Protein AF-Q8ELK5-F1 (afdb_monomer)

InterPro domains:
  IPR025870 Glyoxalase-like domain [PF13468] (5-195)
  IPR029068 Glyoxalase/Bleomycin resistance protein/Dihydroxybiphenyl dioxygenase [G3DSA:3.10.180.10] (3-160)
  IPR029068 Glyoxalase/Bleomycin resistance protein/Dihydroxybiphenyl dioxygenase [SSF54593] (5-200)

Solvent-accessible surface area (backbone atoms only — not comparable to full-atom values): 13557 Å² total; per-residue (Å²): 127,72,58,28,34,31,33,42,38,31,36,30,90,47,26,66,59,51,37,54,53,26,52,78,65,25,37,50,51,36,83,57,55,71,42,82,79,43,15,30,34,34,17,36,30,40,47,71,85,16,31,40,37,28,34,21,74,83,30,68,70,38,25,60,59,47,31,70,42,69,68,29,68,51,36,50,60,64,69,53,82,54,50,17,37,56,48,42,36,31,30,39,95,51,52,66,62,49,43,55,51,43,42,74,73,68,36,50,69,41,59,64,40,85,47,70,50,72,46,97,87,68,51,73,50,48,35,31,40,33,22,44,45,57,91,93,64,73,48,74,66,57,34,36,36,28,63,76,58,55,71,72,58,49,48,55,52,32,41,75,71,57,50,36,58,82,30,78,71,44,81,59,39,53,50,30,38,34,25,26,35,92,52,14,68,62,49,30,53,52,50,20,65,77,55,68,38,52,74,48,80,67,47,79,39,81,85,37,26,20,36,33,22,31,27,57,32,58,59,27,23,43,28,23,29,17,52,74,47,95,30,59,37,34,56,46,31,75,75,72,41,50,30,40,39,32,43,32,26,42,39,95,55,79,48,73,42,81,56,63,70,18,37,45,34,30,66

pLDDT: mean 95.8, std 4.17, range [60.81, 98.81]

Organism: Oceanobacillus iheyensis (strain DSM 14371 / CIP 107618 / JCM 11309 / KCTC 3954 / HTE831) (NCBI:txid221109)

Radius of gyration: 17.5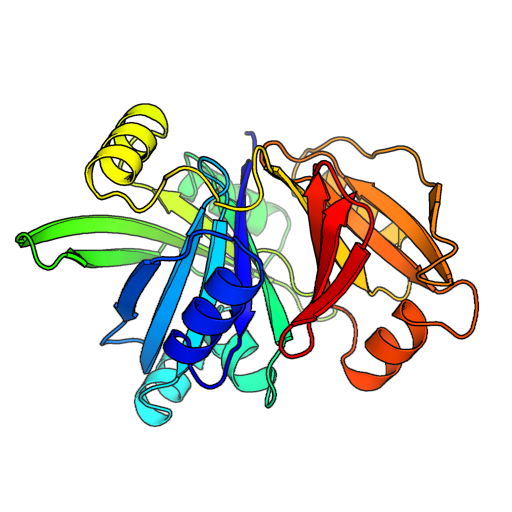4 Å; Cα contacts (8 Å, |Δi|>4): 629; chains: 1; bounding box: 42×45×43 Å

Structure (mmCIF, N/CA/C/O backbone):
data_AF-Q8ELK5-F1
#
_entry.id   AF-Q8ELK5-F1
#
loop_
_atom_site.group_PDB
_atom_site.id
_atom_site.type_symbol
_atom_site.label_atom_id
_atom_site.label_alt_id
_atom_site.label_comp_id
_atom_site.label_asym_id
_atom_site.label_entity_id
_atom_site.label_seq_id
_atom_site.pdbx_PDB_ins_code
_atom_site.Cartn_x
_atom_site.Cartn_y
_atom_site.Cartn_z
_atom_site.occupancy
_atom_site.B_iso_or_equiv
_atom_site.auth_seq_id
_atom_site.auth_comp_id
_atom_site.auth_asym_id
_atom_site.auth_atom_id
_atom_site.pdbx_PDB_model_num
ATOM 1 N N . MET A 1 1 ? -13.289 -10.835 -11.764 1.00 60.81 1 MET A N 1
ATOM 2 C CA . MET A 1 1 ? -12.773 -10.504 -10.419 1.00 60.81 1 MET A CA 1
ATOM 3 C C . MET A 1 1 ? -12.182 -9.116 -10.533 1.00 60.81 1 MET A C 1
ATOM 5 O O . MET A 1 1 ? -11.624 -8.830 -11.580 1.00 60.81 1 MET A O 1
ATOM 9 N N . SER A 1 2 ? -12.372 -8.233 -9.559 1.00 85.56 2 SER A N 1
ATOM 10 C CA . SER A 1 2 ? -11.792 -6.887 -9.626 1.00 85.56 2 SER A CA 1
ATOM 11 C C . SER A 1 2 ? -11.106 -6.582 -8.308 1.00 85.56 2 SER A C 1
ATOM 13 O O . SER A 1 2 ? -11.780 -6.458 -7.285 1.00 85.56 2 SER A O 1
ATOM 15 N N . PHE A 1 3 ? -9.783 -6.467 -8.341 1.00 96.50 3 PHE A N 1
ATOM 16 C CA . PHE A 1 3 ? -9.025 -5.960 -7.208 1.00 96.50 3 PHE A CA 1
ATOM 17 C C . PHE A 1 3 ? -9.245 -4.454 -7.072 1.00 96.50 3 PHE A C 1
ATOM 19 O O . PHE A 1 3 ? -9.258 -3.721 -8.063 1.00 96.50 3 PHE A O 1
ATOM 26 N N . LEU A 1 4 ? -9.405 -3.993 -5.837 1.00 97.75 4 LEU A N 1
ATOM 27 C CA . LEU A 1 4 ? -9.455 -2.573 -5.497 1.00 97.75 4 LEU A CA 1
ATOM 28 C C . LEU A 1 4 ? -8.260 -2.245 -4.610 1.00 97.75 4 LEU A C 1
ATOM 30 O O . LEU A 1 4 ? -7.829 -3.076 -3.813 1.00 97.75 4 LEU A O 1
ATOM 34 N N . PHE A 1 5 ? -7.729 -1.035 -4.706 1.00 98.62 5 PHE A N 1
ATOM 35 C CA . PHE A 1 5 ? -6.653 -0.612 -3.823 1.00 98.62 5 PHE A CA 1
ATOM 36 C C . PHE A 1 5 ? -7.188 -0.448 -2.395 1.00 98.62 5 PHE A C 1
ATOM 38 O O . PHE A 1 5 ? -8.153 0.290 -2.172 1.00 98.62 5 PHE A O 1
ATOM 45 N N . ASP A 1 6 ? -6.586 -1.141 -1.426 1.00 98.69 6 ASP A N 1
ATOM 46 C CA . ASP A 1 6 ? -6.991 -1.041 -0.022 1.00 98.69 6 ASP A CA 1
ATOM 47 C C . ASP A 1 6 ? -6.054 -0.124 0.753 1.00 98.69 6 ASP A C 1
ATOM 49 O O . ASP A 1 6 ? -6.512 0.891 1.273 1.00 98.69 6 ASP A O 1
ATOM 53 N N . HIS A 1 7 ? -4.752 -0.413 0.798 1.00 98.81 7 HIS A N 1
ATOM 54 C CA . HIS A 1 7 ? -3.841 0.479 1.507 1.00 98.81 7 HIS A CA 1
ATOM 55 C C . HIS A 1 7 ? -2.376 0.411 1.102 1.00 98.81 7 HIS A C 1
ATOM 57 O O . HIS A 1 7 ? -1.871 -0.573 0.560 1.00 98.81 7 HIS A O 1
ATOM 63 N N . PHE A 1 8 ? -1.694 1.506 1.423 1.00 98.75 8 PHE A N 1
ATOM 64 C CA . PHE A 1 8 ? -0.250 1.674 1.368 1.00 98.75 8 PHE A CA 1
ATOM 65 C C . PHE A 1 8 ? 0.353 1.405 2.748 1.00 98.75 8 PHE A C 1
ATOM 67 O O . PHE A 1 8 ? -0.078 2.017 3.726 1.00 98.75 8 PHE A O 1
ATOM 74 N N . VAL A 1 9 ? 1.348 0.519 2.833 1.00 98.69 9 VAL A N 1
ATOM 75 C CA . VAL A 1 9 ? 2.027 0.204 4.096 1.00 98.69 9 VAL A CA 1
ATOM 76 C C . VAL A 1 9 ? 3.301 1.029 4.214 1.00 98.69 9 VAL A C 1
ATOM 78 O O . VAL A 1 9 ? 4.266 0.828 3.468 1.00 98.69 9 VAL A O 1
ATOM 81 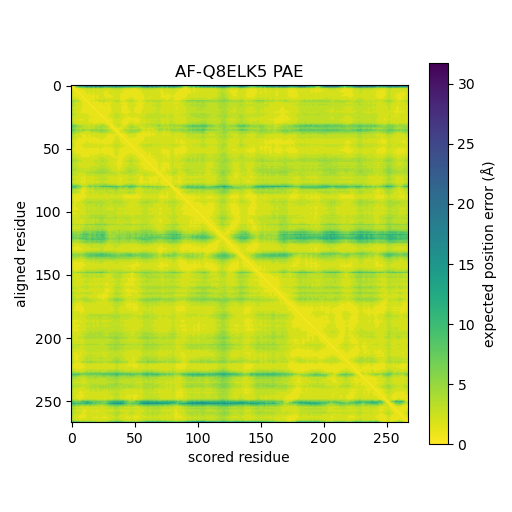N N . HIS A 1 10 ? 3.304 1.931 5.189 1.00 98.69 10 HIS A N 1
ATOM 82 C CA . HIS A 1 10 ? 4.405 2.824 5.506 1.00 98.69 10 HIS A CA 1
ATOM 83 C C . HIS A 1 10 ? 4.962 2.465 6.886 1.00 98.69 10 HIS A C 1
ATOM 85 O O . HIS A 1 10 ? 4.338 2.722 7.916 1.00 98.69 10 HIS A O 1
ATOM 91 N N . VAL A 1 11 ? 6.141 1.844 6.911 1.00 98.19 11 VAL A N 1
ATOM 92 C CA . VAL A 1 11 ? 6.836 1.529 8.160 1.00 98.19 11 VAL A CA 1
ATOM 93 C C . VAL A 1 11 ? 7.362 2.813 8.773 1.00 98.19 11 VAL A C 1
ATOM 95 O O . VAL A 1 11 ? 8.053 3.587 8.114 1.00 98.19 11 VAL A O 1
ATOM 98 N N . VAL A 1 12 ? 7.035 3.015 10.043 1.00 97.88 12 VAL A N 1
ATOM 99 C CA . VAL A 1 12 ? 7.508 4.137 10.844 1.00 97.88 12 VAL A CA 1
ATOM 100 C C . VAL A 1 12 ? 7.939 3.642 12.216 1.00 97.88 12 VAL A C 1
ATOM 102 O O . VAL A 1 12 ? 7.310 2.766 12.811 1.00 97.88 12 VAL A O 1
ATOM 105 N N . ASN A 1 13 ? 8.981 4.257 12.762 1.00 94.56 13 ASN A N 1
ATOM 106 C CA . ASN A 1 13 ? 9.443 3.978 14.118 1.00 94.56 13 ASN A CA 1
ATOM 107 C C . ASN A 1 13 ? 8.351 4.222 15.169 1.00 94.56 13 ASN A C 1
ATOM 109 O O . ASN A 1 13 ? 8.266 3.497 16.157 1.00 94.56 13 ASN A O 1
ATOM 113 N N . ASP A 1 14 ? 7.526 5.254 14.965 1.00 95.81 14 ASP A N 1
ATOM 114 C CA . ASP A 1 14 ? 6.448 5.616 15.880 1.00 95.81 14 ASP A CA 1
ATOM 115 C C . ASP A 1 14 ? 5.203 6.116 15.119 1.00 95.81 14 ASP A C 1
ATOM 117 O O . ASP A 1 14 ? 5.177 7.262 14.658 1.00 95.81 14 ASP A O 1
ATOM 121 N N . PRO A 1 15 ? 4.147 5.287 15.008 1.00 97.81 15 PRO A N 1
ATOM 122 C CA . PRO A 1 15 ? 2.859 5.680 14.448 1.00 97.81 15 PRO A CA 1
ATOM 123 C C . PRO A 1 15 ? 2.242 6.936 15.080 1.00 97.81 15 PRO A C 1
ATOM 125 O O . PRO A 1 15 ? 1.530 7.656 14.386 1.00 97.81 15 PRO A O 1
ATOM 128 N N . GLN A 1 16 ? 2.532 7.248 16.351 1.00 97.12 16 GLN A N 1
ATOM 129 C CA . GLN A 1 16 ? 2.042 8.480 16.975 1.00 97.12 16 GLN A CA 1
ATOM 130 C C . GLN A 1 16 ? 2.692 9.718 16.346 1.00 97.12 16 GLN A C 1
ATOM 132 O O . GLN A 1 16 ? 1.998 10.669 15.995 1.00 97.12 16 GLN A O 1
ATOM 137 N N . LYS A 1 17 ? 4.010 9.688 16.119 1.00 97.56 17 LYS A N 1
ATOM 138 C CA . LYS A 1 17 ? 4.717 10.774 15.420 1.00 97.56 17 LYS A CA 1
ATOM 139 C C . LYS A 1 17 ? 4.281 10.900 13.966 1.00 97.56 17 LYS A C 1
ATOM 141 O O . LYS A 1 17 ? 4.260 12.000 13.424 1.00 97.56 17 LYS A O 1
ATOM 146 N N . ALA A 1 18 ? 3.913 9.789 13.328 1.00 98.00 18 ALA A N 1
ATOM 147 C CA . ALA A 1 18 ? 3.331 9.839 11.994 1.00 98.00 18 ALA A CA 1
ATOM 148 C C . ALA A 1 18 ? 1.975 10.567 11.993 1.00 98.00 18 ALA A C 1
ATOM 150 O O . ALA A 1 18 ? 1.716 11.354 11.086 1.00 98.00 18 ALA A O 1
ATOM 151 N N . MET A 1 19 ? 1.137 10.382 13.020 1.00 98.31 19 MET A N 1
ATOM 152 C CA . MET A 1 19 ? -0.100 11.162 13.167 1.00 98.31 19 MET A CA 1
ATOM 153 C C . MET A 1 19 ? 0.178 12.654 13.371 1.00 98.31 19 MET A C 1
ATOM 155 O O . MET A 1 19 ? -0.441 13.468 12.695 1.00 98.31 19 MET A O 1
ATOM 159 N N . GLU A 1 20 ? 1.133 13.011 14.235 1.00 98.19 20 GLU A N 1
ATOM 160 C CA . GLU A 1 20 ? 1.556 14.408 14.440 1.00 98.19 20 GLU A CA 1
ATOM 161 C C . GLU A 1 20 ? 2.043 15.032 13.123 1.00 98.19 20 GLU A C 1
ATOM 163 O O . GLU A 1 20 ? 1.648 16.136 12.752 1.00 98.19 20 GLU A O 1
ATOM 168 N N . ARG A 1 21 ? 2.832 14.284 12.344 1.00 98.06 21 ARG A N 1
ATOM 169 C CA . ARG A 1 21 ? 3.283 14.729 11.025 1.00 98.06 21 ARG A CA 1
ATOM 170 C C . ARG A 1 21 ? 2.131 14.873 10.027 1.00 98.06 21 ARG A C 1
ATOM 172 O O . ARG A 1 21 ? 2.157 15.788 9.209 1.00 98.06 21 ARG A O 1
ATOM 179 N N . CYS A 1 22 ? 1.123 14.004 10.076 1.00 98.25 22 CYS A N 1
ATOM 180 C CA . CYS A 1 22 ? -0.087 14.169 9.270 1.00 98.25 22 CYS A CA 1
ATOM 181 C C . CYS A 1 22 ? -0.837 15.449 9.659 1.00 98.25 22 CYS A C 1
ATOM 183 O O . CYS A 1 22 ? -1.228 16.206 8.773 1.00 98.25 22 CYS A O 1
ATOM 185 N N . GLU A 1 23 ? -0.964 15.738 10.955 1.00 97.69 23 GLU A N 1
ATOM 186 C CA . GLU A 1 23 ? -1.599 16.959 11.462 1.00 97.69 23 GLU A CA 1
ATOM 187 C C . GLU A 1 23 ? -0.897 18.225 10.942 1.00 97.69 23 GLU A C 1
ATOM 189 O O . GLU A 1 23 ? -1.560 19.123 10.424 1.00 97.69 23 GLU A O 1
ATOM 194 N N . GLU A 1 24 ? 0.441 18.265 10.960 1.00 97.38 24 GLU A N 1
ATOM 195 C CA . GLU A 1 24 ? 1.232 19.364 10.376 1.00 97.38 24 GLU A CA 1
ATOM 196 C C . GLU A 1 24 ? 0.970 19.573 8.875 1.00 97.38 24 GLU A C 1
ATOM 198 O O . GLU A 1 24 ? 1.075 20.688 8.362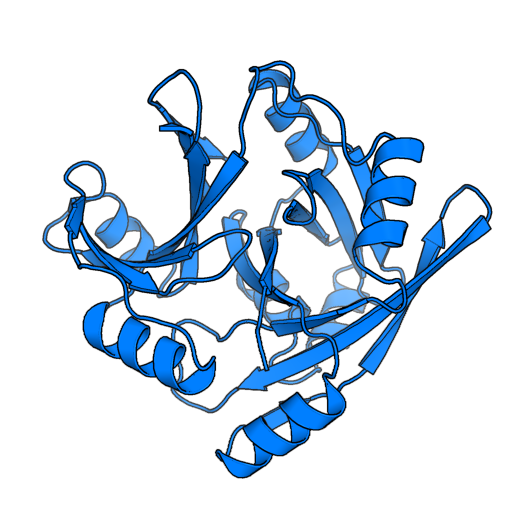 1.00 97.38 24 GLU A O 1
ATOM 203 N N . LEU A 1 25 ? 0.648 18.494 8.161 1.00 96.38 25 LEU A N 1
ATOM 204 C CA . LEU A 1 25 ? 0.324 18.509 6.735 1.00 96.38 25 LEU A CA 1
ATOM 205 C C . LEU A 1 25 ? -1.159 18.781 6.468 1.00 96.38 25 LEU A C 1
ATOM 207 O O . LEU A 1 25 ? -1.560 18.833 5.308 1.00 96.38 25 LEU A O 1
ATOM 211 N N . GLY A 1 26 ? -1.973 18.937 7.514 1.00 97.19 26 GLY A N 1
ATOM 212 C CA . GLY A 1 26 ? -3.422 19.052 7.400 1.00 97.19 26 GLY A CA 1
ATOM 213 C C . GLY A 1 26 ? -4.085 17.771 6.890 1.00 97.19 26 GLY A C 1
ATOM 214 O O . GLY A 1 26 ? -5.155 17.832 6.293 1.00 97.19 26 GLY A O 1
ATOM 215 N N . ILE A 1 27 ? -3.463 16.612 7.102 1.00 97.94 27 ILE A N 1
ATOM 216 C CA . ILE A 1 27 ? -4.013 15.298 6.779 1.00 97.94 27 ILE A CA 1
ATOM 217 C C . ILE A 1 27 ? -4.599 14.699 8.059 1.00 97.94 27 ILE A C 1
ATOM 219 O O . ILE A 1 27 ? -3.888 14.453 9.028 1.00 97.94 27 ILE A O 1
ATOM 223 N N . HIS A 1 28 ? -5.904 14.420 8.053 1.00 98.44 28 HIS A N 1
ATOM 224 C CA . HIS A 1 28 ? -6.542 13.645 9.115 1.00 98.44 28 HIS A CA 1
ATOM 225 C C . HIS A 1 28 ? -5.946 12.234 9.238 1.00 98.44 28 HIS A C 1
ATOM 227 O O . HIS A 1 28 ? -5.882 11.480 8.263 1.00 98.44 28 HIS A O 1
ATOM 233 N N . ALA A 1 29 ? -5.529 11.875 10.449 1.00 98.31 29 ALA A N 1
ATOM 234 C CA . ALA A 1 29 ? -5.058 10.545 10.804 1.00 98.31 29 ALA A CA 1
ATOM 235 C C . ALA A 1 29 ? -5.579 10.176 12.196 1.00 98.31 29 ALA A C 1
ATOM 237 O O . ALA A 1 29 ? -5.709 11.026 13.077 1.00 98.31 29 ALA A O 1
ATOM 238 N N . VAL A 1 30 ? -5.862 8.895 12.404 1.00 97.06 30 VAL A N 1
ATOM 239 C CA . VAL A 1 30 ? -6.380 8.364 13.664 1.00 97.06 30 VAL A CA 1
ATOM 240 C C . VAL A 1 30 ? -5.499 7.248 14.188 1.00 97.06 30 VAL A C 1
ATOM 242 O O . VAL A 1 30 ? -4.829 6.538 13.433 1.00 97.06 30 VAL A O 1
ATOM 245 N N . GLN A 1 31 ? -5.550 7.048 15.502 1.00 95.31 31 GLN A N 1
ATOM 246 C CA . GLN A 1 31 ? -4.967 5.861 16.100 1.00 95.31 31 GLN A CA 1
ATOM 247 C C . GLN A 1 31 ? -5.677 4.626 15.537 1.00 95.31 31 GLN A C 1
ATOM 249 O O . GLN A 1 31 ? -6.906 4.547 15.534 1.00 95.31 31 GLN A O 1
ATOM 254 N N . GLY A 1 32 ? -4.897 3.661 15.058 1.00 91.38 32 GLY A N 1
ATOM 255 C CA . GLY A 1 32 ? -5.418 2.391 14.586 1.00 91.38 32 GLY A CA 1
ATOM 256 C C . GLY A 1 32 ? -5.577 1.416 15.747 1.00 91.38 32 GLY A C 1
ATOM 257 O O . GLY A 1 32 ? -6.368 1.614 16.666 1.00 91.38 32 GLY A O 1
ATOM 258 N N . GLY A 1 33 ? -4.831 0.321 15.722 1.00 88.31 33 GLY A N 1
ATOM 259 C CA . GLY A 1 33 ? -4.849 -0.652 16.800 1.00 88.31 33 GLY A CA 1
ATOM 260 C C . GLY A 1 33 ? -3.558 -1.436 16.928 1.00 88.31 33 GLY A C 1
ATOM 261 O O . GLY A 1 33 ? -2.587 -1.241 16.202 1.00 88.31 33 GLY A O 1
ATOM 262 N N . LYS A 1 34 ? -3.562 -2.336 17.909 1.00 90.75 34 LYS A N 1
ATOM 263 C CA . LYS A 1 34 ? -2.419 -3.171 18.265 1.00 90.75 34 LYS A CA 1
ATOM 264 C C . LYS A 1 34 ? -2.667 -4.607 17.819 1.00 90.75 34 LYS A C 1
ATOM 266 O O . LYS A 1 34 ? -3.631 -5.237 18.253 1.00 90.75 34 LYS A O 1
ATOM 271 N N . HIS A 1 35 ? -1.787 -5.136 16.978 1.00 88.69 35 HIS A N 1
ATOM 272 C CA . HIS A 1 35 ? -1.797 -6.524 16.531 1.00 88.69 35 HIS A CA 1
ATOM 273 C C . HIS A 1 35 ? -1.025 -7.372 17.542 1.00 88.69 35 HIS A C 1
ATOM 275 O O . HIS A 1 35 ? 0.158 -7.668 17.371 1.00 88.69 35 HIS A O 1
ATOM 281 N N . VAL A 1 36 ? -1.692 -7.729 18.643 1.00 86.50 36 VAL A N 1
ATOM 282 C CA . VAL A 1 36 ? -1.045 -8.344 19.817 1.00 86.50 36 VAL A CA 1
ATOM 283 C C . VAL A 1 36 ? -0.269 -9.621 19.501 1.00 86.50 36 VAL A C 1
ATOM 285 O O . VAL A 1 36 ? 0.749 -9.854 20.134 1.00 86.50 36 VAL A O 1
ATOM 288 N N . ASN A 1 37 ? -0.693 -10.392 18.497 1.00 89.31 37 ASN A N 1
ATOM 289 C CA . ASN A 1 37 ? -0.025 -11.632 18.089 1.00 89.31 37 ASN A CA 1
ATOM 290 C C . ASN A 1 37 ? 1.075 -11.420 17.035 1.00 89.31 37 ASN A C 1
ATOM 292 O O . ASN A 1 37 ? 1.858 -12.330 16.799 1.00 89.31 37 ASN A O 1
ATOM 296 N N . LEU A 1 38 ? 1.132 -10.243 16.401 1.00 92.44 38 LEU A N 1
ATOM 297 C CA . LEU A 1 38 ? 2.092 -9.931 15.332 1.00 92.44 38 LEU A CA 1
ATOM 298 C C . LEU A 1 38 ? 3.224 -9.010 15.799 1.00 92.44 38 LEU A C 1
ATOM 300 O O . LEU A 1 38 ? 4.173 -8.781 15.061 1.00 92.44 38 LEU A O 1
ATOM 304 N N . GLY A 1 39 ? 3.122 -8.441 17.003 1.00 94.81 39 GLY A N 1
ATOM 305 C CA . GLY A 1 39 ? 4.131 -7.520 17.524 1.00 94.81 39 GLY A CA 1
ATOM 306 C C . GLY A 1 39 ? 4.098 -6.123 16.900 1.00 94.81 39 GLY A C 1
ATOM 307 O O . GLY A 1 39 ? 5.028 -5.354 17.133 1.00 94.81 39 GLY A O 1
ATOM 308 N N . THR A 1 40 ? 3.046 -5.768 16.151 1.00 96.06 40 THR A N 1
ATOM 309 C CA . THR A 1 40 ? 2.915 -4.474 15.458 1.00 96.06 40 THR A CA 1
ATOM 310 C C . THR A 1 40 ? 1.725 -3.644 15.935 1.00 96.06 40 THR A C 1
ATOM 312 O O . THR A 1 40 ? 0.780 -4.142 16.550 1.00 96.06 40 THR A O 1
ATOM 315 N N . TYR A 1 41 ? 1.772 -2.345 15.679 1.00 95.94 41 TYR A N 1
ATOM 316 C CA . TYR A 1 41 ? 0.697 -1.398 15.961 1.00 95.94 41 TYR A CA 1
ATOM 317 C C . TYR A 1 41 ? 0.684 -0.317 14.889 1.00 95.94 41 TYR A C 1
ATOM 319 O O . TYR A 1 41 ? 1.708 -0.089 14.246 1.00 95.94 41 TYR A O 1
ATOM 327 N N . ASN A 1 42 ? -0.465 0.317 14.675 1.00 96.94 42 ASN A N 1
ATOM 328 C CA . ASN A 1 42 ? -0.613 1.253 13.570 1.00 96.94 42 ASN A CA 1
ATOM 329 C C . ASN A 1 42 ? -1.392 2.529 13.907 1.00 96.94 42 ASN A C 1
ATOM 331 O O . ASN A 1 42 ? -2.135 2.610 14.891 1.00 96.94 42 ASN A O 1
ATOM 335 N N . ALA A 1 43 ? -1.209 3.511 13.034 1.00 98.12 43 ALA A N 1
ATOM 336 C CA . ALA A 1 43 ? -2.076 4.659 12.823 1.00 98.12 43 ALA A CA 1
ATOM 337 C C . ALA A 1 43 ? -2.558 4.650 11.368 1.00 98.12 43 ALA A C 1
ATOM 339 O O . ALA A 1 43 ? -1.920 4.052 10.499 1.00 98.12 43 ALA A O 1
ATOM 340 N N . LEU A 1 44 ? -3.708 5.267 11.112 1.00 98.25 44 LEU A N 1
ATOM 341 C CA . LEU A 1 44 ? -4.435 5.134 9.852 1.00 98.25 44 LEU A CA 1
ATOM 342 C C . LEU A 1 44 ? -4.858 6.510 9.340 1.00 98.25 44 LEU A C 1
ATOM 344 O O . LEU A 1 44 ? -5.374 7.317 10.109 1.00 98.25 44 LEU A O 1
ATOM 348 N N . SER A 1 45 ? -4.683 6.763 8.045 1.00 98.69 45 SER A N 1
ATOM 349 C CA . SER A 1 45 ? -5.208 7.958 7.370 1.00 98.69 45 SER A CA 1
ATOM 350 C C . SER A 1 45 ? -5.990 7.545 6.128 1.00 98.69 45 SER A C 1
ATOM 352 O O . SER A 1 45 ? -5.435 6.895 5.242 1.00 98.69 45 SER A O 1
ATOM 354 N N . TYR A 1 46 ? -7.284 7.862 6.096 1.00 98.56 46 TYR A N 1
ATOM 355 C CA . TYR A 1 46 ? -8.228 7.363 5.096 1.00 98.56 46 TYR A CA 1
ATOM 356 C C . TYR A 1 46 ? -8.557 8.406 4.029 1.00 98.56 46 TYR A C 1
ATOM 358 O O . TYR A 1 46 ? -8.848 9.542 4.364 1.00 98.56 46 TYR A O 1
ATOM 366 N N . PHE A 1 47 ? -8.636 7.965 2.773 1.00 97.94 47 PHE A N 1
ATOM 367 C CA . PHE A 1 47 ? -9.007 8.740 1.583 1.00 97.94 47 PHE A CA 1
ATOM 368 C C . PHE A 1 47 ? -10.207 8.061 0.903 1.00 97.94 47 PHE A C 1
ATOM 370 O O . PHE A 1 47 ? -10.138 7.560 -0.221 1.00 97.94 47 PHE A O 1
ATOM 377 N N . GLY A 1 48 ? -11.302 7.921 1.656 1.00 96.81 48 GLY A N 1
ATOM 378 C CA . GLY A 1 48 ? -12.380 6.977 1.358 1.00 96.81 48 GLY A CA 1
ATOM 379 C C . GLY A 1 48 ? -12.090 5.598 1.956 1.00 96.81 48 GLY A C 1
ATOM 380 O O . GLY A 1 48 ? -11.710 5.494 3.118 1.00 96.81 48 GLY A O 1
ATOM 381 N N . LEU A 1 49 ? -12.287 4.522 1.186 1.00 97.31 49 LEU A N 1
ATOM 382 C CA . LEU A 1 49 ? -11.964 3.156 1.645 1.00 97.31 49 LEU A CA 1
ATOM 383 C C . LEU A 1 49 ? -10.498 2.769 1.437 1.00 97.31 49 LEU A C 1
ATOM 385 O O . LEU A 1 49 ? -10.067 1.732 1.940 1.00 97.31 49 LEU A O 1
ATOM 389 N N . SER A 1 50 ? -9.758 3.589 0.696 1.00 98.50 50 SER A N 1
ATOM 390 C CA . SER A 1 50 ? -8.321 3.453 0.519 1.00 98.50 50 SER A CA 1
ATOM 391 C C . SER A 1 50 ? -7.599 4.263 1.587 1.00 98.50 50 SER A C 1
ATOM 393 O O . SER A 1 50 ? -8.037 5.364 1.919 1.00 98.50 50 SER A O 1
ATOM 395 N N . TYR A 1 51 ? -6.526 3.729 2.162 1.00 98.69 51 TYR A N 1
ATOM 396 C CA . TYR A 1 51 ? -5.864 4.379 3.292 1.00 98.69 51 TYR A CA 1
ATOM 397 C C . TYR A 1 51 ? -4.351 4.174 3.310 1.00 98.69 51 TYR A C 1
ATOM 399 O O . TYR A 1 51 ? -3.786 3.367 2.575 1.00 98.69 51 TYR A O 1
ATOM 4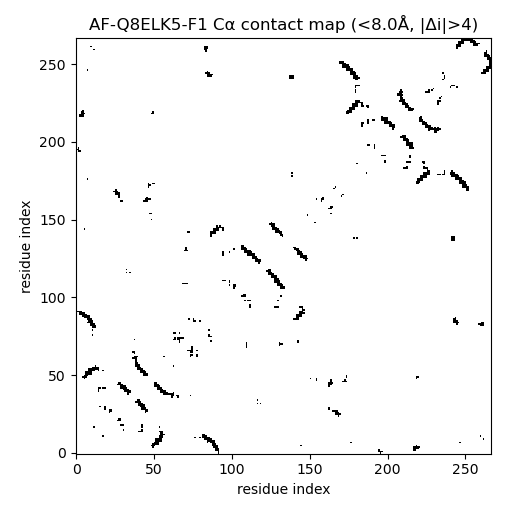07 N N . ILE A 1 52 ? -3.685 4.936 4.167 1.00 98.81 52 ILE A N 1
ATOM 408 C CA . ILE A 1 52 ? -2.284 4.738 4.516 1.00 98.81 52 ILE A CA 1
ATOM 409 C C . ILE A 1 52 ? -2.226 4.113 5.900 1.00 98.81 52 ILE A C 1
ATOM 411 O O . ILE A 1 52 ? -2.821 4.631 6.849 1.00 98.81 52 ILE A O 1
ATOM 415 N N . GLU A 1 53 ? -1.506 3.002 6.005 1.00 98.69 53 GLU A N 1
ATOM 416 C CA . GLU A 1 53 ? -1.176 2.359 7.266 1.00 98.69 53 GLU A CA 1
ATOM 417 C C . GLU A 1 53 ? 0.237 2.759 7.687 1.00 98.69 53 GLU A C 1
ATOM 419 O O . GLU A 1 53 ? 1.223 2.308 7.105 1.00 98.69 53 GLU A O 1
ATOM 424 N N . PHE A 1 54 ? 0.329 3.579 8.730 1.00 98.69 54 PHE A N 1
ATOM 425 C CA . PHE A 1 54 ? 1.588 3.855 9.411 1.00 98.69 54 PHE A CA 1
ATOM 426 C C . PHE A 1 54 ? 1.818 2.765 10.449 1.00 98.69 54 PHE A C 1
ATOM 428 O O . PHE A 1 54 ? 1.108 2.728 11.455 1.00 98.69 54 PHE A O 1
ATOM 435 N N . ILE A 1 55 ? 2.771 1.868 10.212 1.00 98.25 55 ILE A N 1
ATOM 436 C CA . ILE A 1 55 ? 2.967 0.670 11.034 1.00 98.25 55 ILE A CA 1
ATOM 437 C C . ILE A 1 55 ? 4.318 0.680 11.749 1.00 98.25 55 ILE A C 1
ATOM 439 O O . ILE A 1 55 ? 5.357 0.910 11.139 1.00 98.25 55 ILE A O 1
ATOM 443 N N . GLY A 1 56 ? 4.293 0.393 13.051 1.00 97.31 56 GLY A N 1
ATOM 444 C CA . GLY A 1 56 ? 5.476 0.235 13.897 1.00 97.31 56 GLY A CA 1
ATOM 445 C C . GLY A 1 56 ? 5.513 -1.129 14.588 1.00 97.31 56 GLY A C 1
ATOM 446 O O . GLY A 1 56 ? 4.497 -1.825 14.699 1.00 97.31 56 GLY A O 1
ATOM 447 N N . VAL A 1 57 ? 6.691 -1.515 15.085 1.00 97.00 57 VAL A N 1
ATOM 448 C CA . VAL A 1 57 ? 6.930 -2.780 15.802 1.00 97.00 57 VAL A CA 1
ATOM 449 C C . VAL A 1 57 ? 7.072 -2.494 17.298 1.00 97.00 57 VAL A C 1
ATOM 451 O O . VAL A 1 57 ? 8.012 -1.833 17.720 1.00 97.00 57 VAL A O 1
ATOM 454 N N . PHE A 1 58 ? 6.153 -3.003 18.126 1.00 95.75 58 PHE A N 1
ATOM 455 C CA . PHE A 1 58 ? 6.240 -2.887 19.591 1.00 95.75 58 PHE A CA 1
ATOM 456 C C . PHE A 1 58 ? 6.900 -4.108 20.252 1.00 95.75 58 PHE A C 1
ATOM 458 O O . PHE A 1 58 ? 7.274 -4.048 21.422 1.00 95.75 58 PHE A O 1
ATOM 465 N N . SER A 1 59 ? 6.974 -5.247 19.553 1.00 97.25 59 SER A N 1
ATOM 466 C CA . SER A 1 59 ? 7.605 -6.470 20.054 1.00 97.25 59 SER A CA 1
ATOM 467 C C . SER A 1 59 ? 8.320 -7.199 18.925 1.00 97.25 59 SER A C 1
ATOM 469 O O . SER A 1 59 ? 7.702 -7.931 18.153 1.00 97.25 59 SER A O 1
ATOM 471 N N . GLU A 1 60 ? 9.641 -7.037 18.865 1.00 95.38 60 GLU A N 1
ATOM 472 C CA . GLU A 1 60 ? 10.479 -7.728 17.882 1.00 95.38 60 GLU A CA 1
ATOM 473 C C . GLU A 1 60 ? 10.381 -9.249 18.003 1.00 95.38 60 GLU A C 1
ATOM 475 O O . GLU A 1 60 ? 10.392 -9.940 16.993 1.00 95.38 60 GLU A O 1
ATOM 480 N N . GLN A 1 61 ? 10.254 -9.795 19.215 1.00 97.19 61 GLN A N 1
ATOM 481 C CA . GLN A 1 61 ? 10.122 -11.242 19.406 1.00 97.19 61 GLN A CA 1
ATOM 482 C C . GLN A 1 61 ? 8.873 -11.790 18.700 1.00 97.19 61 GLN A C 1
ATOM 484 O O . GLN A 1 61 ? 8.961 -12.777 17.974 1.00 97.19 61 GLN A O 1
ATOM 489 N N . LEU A 1 62 ? 7.721 -11.143 18.902 1.00 97.06 62 LEU A N 1
ATOM 490 C CA . LEU A 1 62 ? 6.467 -11.551 18.267 1.00 97.06 62 LEU A CA 1
ATOM 491 C C . LEU A 1 62 ? 6.507 -11.312 16.757 1.00 97.06 62 LEU A C 1
ATOM 493 O O . LEU A 1 62 ? 6.069 -12.169 15.996 1.00 97.06 62 LEU A O 1
ATOM 497 N N . ALA A 1 63 ? 7.087 -10.191 16.324 1.00 96.56 63 ALA A N 1
ATOM 498 C CA . ALA A 1 63 ? 7.243 -9.893 14.906 1.00 96.56 63 ALA A CA 1
ATOM 499 C C . ALA A 1 63 ? 8.147 -10.918 14.202 1.00 96.56 63 ALA A C 1
ATOM 501 O O . ALA A 1 63 ? 7.800 -11.393 13.127 1.00 96.56 63 ALA A O 1
ATOM 502 N N . ASN A 1 64 ? 9.261 -11.328 14.815 1.00 96.81 64 ASN A N 1
ATOM 503 C CA . ASN A 1 64 ? 10.143 -12.359 14.260 1.00 96.81 64 ASN A CA 1
ATOM 504 C C . ASN A 1 64 ? 9.456 -13.729 14.163 1.00 96.81 64 ASN A C 1
ATOM 506 O O . ASN A 1 64 ? 9.713 -14.473 13.220 1.00 96.81 64 ASN A O 1
ATOM 510 N N . GLU A 1 65 ? 8.573 -14.073 15.106 1.00 96.75 65 GLU A N 1
ATOM 511 C CA . GLU A 1 65 ? 7.767 -15.295 15.005 1.00 96.75 65 GLU A CA 1
ATOM 512 C C . GLU A 1 65 ? 6.756 -15.197 13.854 1.00 96.75 65 GLU A C 1
ATOM 514 O O . GLU A 1 65 ? 6.661 -16.106 13.032 1.00 96.75 65 GLU A O 1
ATOM 519 N N . ALA A 1 66 ? 6.049 -14.070 13.751 1.00 94.81 66 ALA A N 1
ATOM 520 C CA . ALA A 1 66 ? 5.073 -13.828 12.692 1.00 94.81 66 ALA A CA 1
ATOM 521 C C . ALA A 1 66 ? 5.711 -13.709 11.293 1.00 94.81 66 ALA A C 1
ATOM 523 O O . ALA A 1 66 ? 5.072 -14.035 10.295 1.00 94.81 66 ALA A O 1
ATOM 524 N N . ALA A 1 67 ? 6.980 -13.302 11.206 1.00 96.06 67 ALA A N 1
ATOM 525 C CA . ALA A 1 67 ? 7.740 -13.207 9.960 1.00 96.06 67 ALA A CA 1
ATOM 526 C C . ALA A 1 67 ? 8.110 -14.566 9.339 1.00 96.06 67 ALA A C 1
ATOM 528 O O . ALA A 1 67 ? 8.684 -14.596 8.253 1.00 96.06 67 ALA A O 1
ATOM 529 N N . LYS A 1 68 ? 7.792 -15.687 10.002 1.00 95.19 68 LYS A N 1
ATOM 530 C CA . LYS A 1 68 ? 7.958 -17.042 9.447 1.00 95.19 68 LYS A CA 1
ATOM 531 C C . LYS A 1 68 ? 6.881 -17.422 8.431 1.00 95.19 68 LYS A C 1
ATOM 533 O O . LYS A 1 68 ? 6.977 -18.479 7.821 1.00 95.19 68 LYS A O 1
ATOM 538 N N . VAL A 1 69 ? 5.836 -16.607 8.291 1.00 94.19 69 VAL A N 1
ATOM 539 C CA . VAL A 1 69 ? 4.834 -16.778 7.238 1.00 94.19 69 VAL A CA 1
ATOM 540 C C . VAL A 1 69 ? 5.470 -16.399 5.903 1.00 94.19 69 VAL A C 1
ATOM 542 O O . VAL A 1 69 ? 5.848 -15.242 5.711 1.00 94.19 69 VAL A O 1
ATOM 545 N N . ASP A 1 70 ? 5.575 -17.364 4.990 1.00 93.19 70 ASP A N 1
ATOM 546 C CA . ASP A 1 70 ? 6.129 -17.147 3.651 1.00 93.19 70 ASP A CA 1
ATOM 547 C C . ASP A 1 70 ? 5.377 -16.032 2.918 1.00 93.19 70 ASP A C 1
ATOM 549 O O . ASP A 1 70 ? 4.143 -15.981 2.928 1.00 93.19 70 ASP A O 1
ATOM 553 N N . HIS A 1 71 ? 6.134 -15.117 2.302 1.00 94.94 71 HIS A N 1
ATOM 554 C CA . HIS A 1 71 ? 5.624 -13.909 1.634 1.00 94.94 71 HIS A CA 1
ATOM 555 C C . HIS A 1 71 ? 4.759 -13.009 2.532 1.00 94.94 71 HIS A C 1
ATOM 557 O O . HIS A 1 71 ? 4.014 -12.168 2.028 1.00 94.94 71 HIS A O 1
ATOM 563 N N . GLY A 1 72 ? 4.813 -13.182 3.856 1.00 95.81 72 GLY A N 1
ATOM 564 C CA . GLY A 1 72 ? 4.001 -12.446 4.819 1.00 95.81 72 GLY A CA 1
ATOM 565 C C . GLY A 1 72 ? 4.477 -11.008 5.029 1.00 95.81 72 GLY A C 1
ATOM 566 O O . GLY A 1 72 ? 5.672 -10.732 5.090 1.00 95.81 72 GLY A O 1
ATOM 567 N N . LEU A 1 73 ? 3.534 -10.082 5.232 1.00 96.38 73 LEU A N 1
ATOM 568 C CA . LEU A 1 73 ? 3.821 -8.647 5.396 1.00 96.38 73 LEU A CA 1
ATOM 569 C C . LEU A 1 73 ? 4.827 -8.331 6.520 1.00 96.38 73 LEU A C 1
ATOM 571 O O . LEU A 1 73 ? 5.643 -7.422 6.384 1.00 96.38 73 LEU A O 1
ATOM 575 N N . ILE A 1 74 ? 4.782 -9.067 7.638 1.00 96.69 74 ILE A N 1
ATOM 576 C CA . ILE A 1 74 ? 5.661 -8.806 8.792 1.00 96.69 74 ILE A CA 1
ATOM 577 C C . ILE A 1 74 ? 7.137 -8.984 8.418 1.00 96.69 74 ILE A C 1
ATOM 579 O O . ILE A 1 74 ? 7.986 -8.252 8.924 1.00 96.69 74 ILE A O 1
ATOM 583 N N . LYS A 1 75 ? 7.447 -9.897 7.489 1.00 95.56 75 LYS A N 1
ATOM 584 C CA . LYS A 1 75 ? 8.807 -10.069 6.981 1.00 95.56 75 LYS A CA 1
ATOM 585 C C . LYS A 1 75 ? 9.278 -8.813 6.242 1.00 95.56 75 LYS A C 1
ATOM 587 O O . LYS A 1 75 ? 10.341 -8.299 6.582 1.00 95.56 75 LYS A O 1
ATOM 592 N N . SER A 1 76 ? 8.457 -8.260 5.344 1.00 95.06 76 SER A N 1
ATOM 593 C CA . SER A 1 76 ? 8.745 -7.001 4.637 1.00 95.06 76 SER A CA 1
ATOM 594 C C . SER A 1 76 ? 8.937 -5.824 5.606 1.00 95.06 76 SER A C 1
ATOM 596 O O . SER A 1 76 ? 9.823 -4.996 5.403 1.00 95.06 76 SER A O 1
ATOM 598 N N . ILE A 1 77 ? 8.149 -5.766 6.690 1.00 96.38 77 ILE A N 1
ATOM 599 C CA . ILE A 1 77 ? 8.274 -4.736 7.738 1.00 96.38 77 ILE A CA 1
ATOM 600 C C . ILE A 1 77 ? 9.620 -4.842 8.466 1.00 96.38 77 ILE A C 1
ATOM 602 O O . ILE A 1 77 ? 10.301 -3.835 8.639 1.00 96.38 77 ILE A O 1
ATOM 606 N N . LEU A 1 78 ? 10.030 -6.048 8.873 1.00 95.38 78 LEU A N 1
ATOM 607 C CA . LEU A 1 78 ? 11.317 -6.251 9.551 1.00 95.38 78 LEU A CA 1
ATOM 608 C C . LEU A 1 78 ? 12.514 -6.016 8.617 1.00 95.38 78 LEU A C 1
ATOM 610 O O . LEU A 1 78 ? 13.549 -5.510 9.054 1.00 95.38 78 LEU A O 1
ATOM 614 N N . ASP A 1 79 ? 12.379 -6.351 7.332 1.00 92.56 79 ASP A N 1
ATOM 615 C CA . ASP A 1 79 ? 13.444 -6.187 6.339 1.00 92.56 79 ASP A CA 1
ATOM 616 C C . ASP A 1 79 ? 13.664 -4.732 5.908 1.00 92.56 79 ASP A C 1
ATOM 618 O O . ASP A 1 79 ? 14.736 -4.410 5.389 1.00 92.56 79 ASP A O 1
ATOM 622 N N . ALA A 1 80 ? 12.700 -3.839 6.161 1.00 88.44 80 ALA A N 1
ATOM 623 C CA . ALA A 1 80 ? 12.835 -2.412 5.882 1.00 88.44 80 ALA A CA 1
ATOM 624 C C . ALA A 1 80 ? 14.024 -1.779 6.620 1.00 88.44 80 ALA A C 1
ATOM 626 O O . ALA A 1 80 ? 14.715 -0.941 6.037 1.00 88.44 80 ALA A O 1
ATOM 627 N N . LYS A 1 81 ? 14.282 -2.215 7.868 1.00 81.06 81 LYS A N 1
ATOM 628 C CA . LYS A 1 81 ? 15.334 -1.754 8.809 1.00 81.06 81 LYS A CA 1
ATOM 629 C C . LYS A 1 81 ? 15.339 -0.258 9.156 1.00 81.06 81 LYS A C 1
ATOM 631 O O . L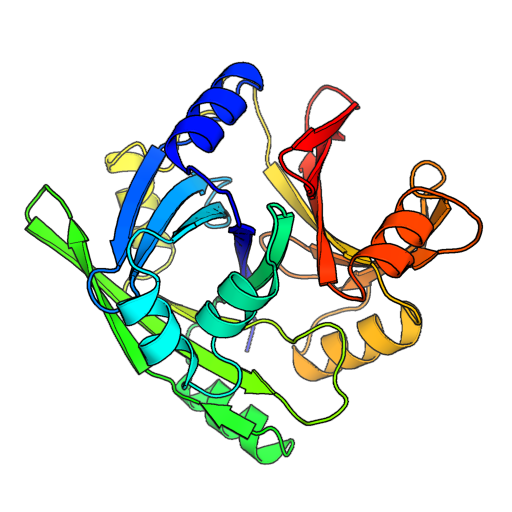YS A 1 81 ? 15.951 0.126 10.146 1.00 81.06 81 LYS A O 1
ATOM 636 N N . GLU A 1 82 ? 14.681 0.564 8.356 1.00 90.31 82 GLU A N 1
ATOM 637 C CA . GLU A 1 82 ? 14.518 2.006 8.473 1.00 90.31 82 GLU A CA 1
ATOM 638 C C . GLU A 1 82 ? 13.087 2.360 8.053 1.00 90.31 82 GLU A C 1
ATOM 640 O O . GLU A 1 82 ? 12.407 1.551 7.412 1.00 90.31 82 GLU A O 1
ATOM 645 N N . ASP A 1 83 ? 12.654 3.575 8.382 1.00 95.06 83 ASP A N 1
ATOM 646 C CA . ASP A 1 83 ? 11.344 4.068 7.966 1.00 95.06 83 ASP A CA 1
ATOM 647 C C . ASP A 1 83 ? 11.229 4.118 6.432 1.00 95.06 83 ASP A C 1
ATOM 649 O O . ASP A 1 83 ? 12.211 4.344 5.709 1.00 95.06 83 ASP A O 1
ATOM 653 N N . GLY A 1 84 ? 10.013 3.889 5.944 1.00 96.69 84 GLY A N 1
ATOM 654 C CA . GLY A 1 84 ? 9.677 4.007 4.535 1.00 96.69 84 GLY A CA 1
ATOM 655 C C . GLY A 1 84 ? 8.576 3.056 4.093 1.00 96.69 84 GLY A C 1
ATOM 656 O O . GLY A 1 84 ? 8.039 2.242 4.848 1.00 96.69 84 GLY A O 1
ATOM 657 N N . ALA A 1 85 ? 8.221 3.171 2.822 1.00 96.06 85 ALA A N 1
ATOM 658 C CA . ALA A 1 85 ? 7.203 2.337 2.211 1.00 96.06 85 ALA A CA 1
ATOM 659 C C . ALA A 1 85 ? 7.727 0.927 1.919 1.00 96.06 85 ALA A C 1
ATOM 661 O O . ALA A 1 85 ? 8.851 0.753 1.441 1.00 96.06 85 ALA A O 1
ATOM 662 N N . VAL A 1 86 ? 6.904 -0.085 2.202 1.00 96.44 86 VAL A N 1
ATOM 663 C CA . VAL A 1 86 ? 7.328 -1.492 2.080 1.00 96.44 86 VAL A CA 1
ATOM 664 C C . VAL A 1 86 ? 6.451 -2.318 1.161 1.00 96.44 86 VAL A C 1
ATOM 666 O O . VAL A 1 86 ? 6.970 -3.158 0.432 1.00 96.44 86 VAL A O 1
ATOM 669 N N . ARG A 1 87 ? 5.132 -2.102 1.173 1.00 97.50 87 ARG A N 1
ATOM 670 C CA . ARG A 1 87 ? 4.186 -2.941 0.431 1.00 97.50 87 ARG A CA 1
ATOM 671 C C . ARG A 1 87 ? 2.845 -2.240 0.239 1.00 97.50 87 ARG A C 1
ATOM 673 O O . ARG A 1 87 ? 2.581 -1.201 0.840 1.00 97.50 87 ARG A O 1
ATOM 680 N N . VAL A 1 88 ? 1.990 -2.831 -0.587 1.00 98.75 88 VAL A N 1
ATOM 681 C CA . VAL A 1 88 ? 0.595 -2.417 -0.765 1.00 98.75 88 VAL A CA 1
ATOM 682 C C . VAL A 1 88 ? -0.344 -3.602 -0.582 1.00 98.75 88 VAL A C 1
ATOM 684 O O . VAL A 1 88 ? 0.048 -4.750 -0.810 1.00 98.75 88 VAL A O 1
ATOM 687 N N . ALA A 1 89 ? -1.583 -3.300 -0.211 1.00 98.75 89 ALA A N 1
ATOM 688 C CA . ALA A 1 89 ? -2.669 -4.257 -0.115 1.00 98.75 89 ALA A CA 1
ATOM 689 C C . ALA A 1 89 ? -3.732 -3.993 -1.181 1.00 98.75 89 ALA A C 1
ATOM 691 O O . ALA A 1 89 ? -4.145 -2.846 -1.390 1.00 98.75 89 ALA A O 1
ATOM 692 N N . LEU A 1 90 ? -4.230 -5.063 -1.795 1.00 98.75 90 LEU A N 1
ATOM 693 C CA . LEU A 1 90 ? -5.381 -5.016 -2.692 1.00 98.75 90 LEU A CA 1
ATOM 694 C C . LEU A 1 90 ? -6.553 -5.777 -2.071 1.00 98.75 90 LEU A C 1
ATOM 696 O O . LEU A 1 90 ? -6.396 -6.924 -1.653 1.00 98.75 90 LEU A O 1
ATOM 700 N N . ARG A 1 91 ? -7.735 -5.156 -2.010 1.00 97.69 91 ARG A N 1
ATOM 701 C CA . ARG A 1 91 ? -8.940 -5.827 -1.520 1.00 97.69 91 ARG A CA 1
ATOM 702 C C . ARG A 1 91 ? -9.658 -6.602 -2.617 1.00 97.69 91 ARG A C 1
ATOM 704 O O . ARG A 1 91 ? -9.751 -6.141 -3.756 1.00 97.69 91 ARG A O 1
ATOM 711 N N . SER A 1 92 ? -10.188 -7.754 -2.230 1.00 96.81 92 SER A N 1
ATOM 712 C CA . SER A 1 92 ? -11.040 -8.630 -3.033 1.00 96.81 92 SER A CA 1
ATOM 713 C C . SER A 1 92 ? -12.258 -9.061 -2.216 1.00 96.81 92 SER A C 1
ATOM 715 O O . SER A 1 92 ? -12.294 -8.908 -0.995 1.00 96.81 92 SER A O 1
ATOM 717 N N . THR A 1 93 ? -13.268 -9.584 -2.902 1.00 95.75 93 THR A N 1
ATOM 718 C CA . THR A 1 93 ? -14.498 -10.116 -2.300 1.00 95.75 93 THR A CA 1
ATOM 719 C C . THR A 1 93 ? -14.490 -11.640 -2.171 1.00 95.75 93 THR A C 1
ATOM 721 O O . THR A 1 93 ? -15.432 -12.185 -1.605 1.00 95.75 93 THR A O 1
ATOM 724 N N . ASP A 1 94 ? -13.497 -12.327 -2.749 1.00 96.31 94 ASP A N 1
ATOM 725 C CA . ASP A 1 94 ? -13.379 -13.791 -2.698 1.00 96.31 94 ASP A CA 1
ATOM 726 C C . ASP A 1 94 ? -11.910 -14.239 -2.791 1.00 96.31 94 ASP A C 1
ATOM 728 O O . ASP A 1 94 ? -11.419 -14.668 -3.840 1.00 96.31 94 ASP A O 1
ATOM 732 N N . LEU A 1 95 ? -11.191 -14.165 -1.667 1.00 97.69 95 LEU A N 1
ATOM 733 C CA . LEU A 1 95 ? -9.793 -14.594 -1.617 1.00 97.69 95 LEU A CA 1
ATOM 734 C C . LEU A 1 95 ? -9.619 -16.104 -1.781 1.00 97.69 95 LEU A C 1
ATOM 736 O O . LEU A 1 95 ? -8.511 -16.551 -2.073 1.00 97.69 95 LEU A O 1
ATOM 740 N N . GLN A 1 96 ? -10.668 -16.908 -1.590 1.00 97.69 96 GLN A N 1
ATOM 741 C CA . GLN A 1 96 ? -10.580 -18.350 -1.827 1.00 97.69 96 GLN A CA 1
ATOM 742 C C . GLN A 1 96 ? -10.465 -18.637 -3.326 1.00 97.69 96 GLN A C 1
ATOM 744 O O . GLN A 1 96 ? -9.602 -19.416 -3.739 1.00 97.69 96 GLN A O 1
ATOM 749 N N . ALA A 1 97 ? -11.281 -17.972 -4.148 1.00 97.69 97 ALA A N 1
ATOM 750 C CA . ALA A 1 97 ? -11.155 -18.037 -5.600 1.00 97.69 97 ALA A CA 1
ATOM 751 C C . ALA A 1 97 ? -9.810 -17.466 -6.081 1.00 97.69 97 ALA A C 1
ATOM 753 O O . ALA A 1 97 ? -9.145 -18.084 -6.919 1.00 97.69 97 ALA A O 1
ATOM 754 N N . ASP A 1 98 ? -9.368 -16.340 -5.512 1.00 98.00 98 ASP A N 1
ATOM 755 C CA . ASP A 1 98 ? -8.079 -15.733 -5.862 1.00 98.00 98 ASP A CA 1
ATOM 756 C C . ASP A 1 98 ? -6.900 -16.657 -5.530 1.00 98.00 98 ASP A C 1
ATOM 758 O O . ASP A 1 98 ? -6.017 -16.860 -6.364 1.00 98.00 98 ASP A O 1
ATOM 762 N N . ALA A 1 99 ? -6.907 -17.291 -4.354 1.00 98.31 99 ALA A N 1
ATOM 763 C CA . ALA A 1 99 ? -5.882 -18.250 -3.942 1.00 98.31 99 ALA A CA 1
ATOM 764 C C . ALA A 1 99 ? -5.776 -19.434 -4.916 1.00 98.31 99 ALA A C 1
ATOM 766 O O . ALA A 1 99 ? -4.676 -19.800 -5.336 1.00 98.31 99 ALA A O 1
ATOM 767 N N . GLN A 1 100 ? -6.914 -20.004 -5.330 1.00 98.25 100 GLN A N 1
ATOM 768 C CA . GLN A 1 100 ? -6.949 -21.089 -6.316 1.00 98.25 100 GLN A CA 1
ATOM 769 C C . GLN A 1 100 ? -6.396 -20.638 -7.672 1.00 98.25 100 GLN A C 1
ATOM 771 O O . GLN A 1 100 ? -5.610 -21.358 -8.296 1.00 98.25 100 GLN A O 1
ATOM 776 N N . ARG A 1 101 ? -6.763 -19.430 -8.116 1.00 97.69 101 ARG A N 1
ATOM 777 C CA . ARG A 1 101 ? -6.251 -18.840 -9.355 1.00 97.69 101 ARG A CA 1
ATOM 778 C C . ARG A 1 101 ? -4.736 -18.652 -9.288 1.00 97.69 101 ARG A C 1
ATOM 780 O O . ARG A 1 101 ? -4.039 -19.136 -10.177 1.00 97.69 101 ARG A O 1
ATOM 787 N N . PHE A 1 102 ? -4.210 -18.012 -8.246 1.00 98.00 102 PHE A N 1
ATOM 788 C CA . PHE A 1 102 ? -2.770 -17.785 -8.104 1.00 98.00 102 PHE A CA 1
ATOM 789 C C . PHE A 1 102 ? -1.979 -19.097 -8.017 1.00 98.00 102 PHE A C 1
ATOM 791 O O . PHE A 1 102 ? -0.956 -19.237 -8.687 1.00 98.00 102 PHE A O 1
ATOM 798 N N . ALA A 1 103 ? -2.489 -20.104 -7.304 1.00 98.06 103 ALA A N 1
ATOM 799 C CA . ALA A 1 103 ? -1.879 -21.431 -7.284 1.00 98.06 103 ALA A CA 1
ATOM 800 C C . ALA A 1 103 ? -1.842 -22.067 -8.687 1.00 98.06 103 ALA A C 1
ATOM 802 O O . ALA A 1 103 ? -0.823 -22.628 -9.086 1.00 98.06 103 ALA A O 1
ATOM 803 N N . SER A 1 104 ? -2.914 -21.927 -9.481 1.00 97.81 104 SER A N 1
ATOM 804 C CA . SER A 1 104 ? -2.954 -22.441 -10.861 1.00 97.81 104 SER A CA 1
ATOM 805 C C . SER A 1 104 ? -1.970 -21.740 -11.807 1.00 97.81 104 SER A C 1
ATOM 807 O O . SER A 1 104 ? -1.504 -22.345 -12.770 1.00 97.81 104 SER A O 1
ATOM 809 N N . LEU A 1 105 ? -1.603 -20.492 -11.498 1.00 96.62 105 LEU A N 1
ATOM 810 C CA . LEU A 1 105 ? -0.560 -19.731 -12.191 1.00 96.62 105 LEU A CA 1
ATOM 811 C C . LEU A 1 105 ? 0.857 -20.077 -11.690 1.00 96.62 105 LEU A C 1
ATOM 813 O O . LEU A 1 105 ? 1.838 -19.521 -12.187 1.00 96.62 105 LEU A O 1
ATOM 817 N N . GLY A 1 106 ? 0.977 -20.995 -10.723 1.00 96.75 106 GLY A N 1
ATOM 818 C CA . GLY A 1 106 ? 2.232 -21.506 -10.168 1.00 96.75 106 GLY A CA 1
ATOM 819 C C . GLY A 1 106 ? 2.839 -20.642 -9.061 1.00 96.75 106 GLY A C 1
ATOM 820 O O . GLY A 1 106 ? 4.049 -20.699 -8.846 1.00 96.75 106 GLY A O 1
ATOM 821 N N . PHE A 1 107 ? 2.071 -19.745 -8.438 1.00 98.00 107 PHE A N 1
ATOM 822 C CA . PHE A 1 107 ? 2.552 -18.989 -7.277 1.00 98.00 107 PHE A CA 1
ATOM 823 C C . PHE A 1 107 ? 2.537 -19.856 -6.019 1.00 98.00 107 PHE A C 1
ATOM 825 O O . PHE A 1 107 ? 1.675 -20.719 -5.851 1.00 98.00 107 PHE A O 1
ATOM 832 N N . GLU A 1 108 ? 3.479 -19.591 -5.122 1.00 97.94 108 GLU A N 1
ATOM 833 C CA . GLU A 1 108 ? 3.375 -20.014 -3.732 1.00 97.94 108 GLU A CA 1
ATOM 834 C C . GLU A 1 108 ? 2.274 -19.182 -3.077 1.00 97.94 108 GLU A C 1
ATOM 836 O O . GLU A 1 108 ? 2.225 -17.964 -3.257 1.00 97.94 108 GLU A O 1
ATOM 841 N N . VAL A 1 109 ? 1.369 -19.843 -2.358 1.00 98.12 109 VAL A N 1
ATOM 842 C CA . VAL A 1 109 ? 0.173 -19.220 -1.789 1.00 98.12 109 VAL A CA 1
ATOM 843 C C . VAL A 1 109 ? 0.101 -19.525 -0.298 1.00 98.12 109 VAL A C 1
ATOM 845 O O . VAL A 1 109 ? 0.127 -20.689 0.101 1.00 98.12 109 VAL A O 1
ATOM 848 N N . ASN A 1 110 ? -0.023 -18.481 0.520 1.00 97.88 110 ASN A N 1
ATOM 849 C CA . ASN A 1 110 ? -0.228 -18.574 1.959 1.00 97.88 110 ASN A CA 1
ATOM 850 C C . ASN A 1 110 ? -1.527 -17.860 2.358 1.00 97.88 110 ASN A C 1
ATOM 852 O O . ASN A 1 110 ? -1.683 -16.655 2.160 1.00 97.88 110 ASN A O 1
ATOM 856 N N . GLY A 1 111 ? -2.461 -18.618 2.930 1.00 97.06 111 GLY A N 1
ATOM 857 C CA . GLY A 1 111 ? -3.818 -18.164 3.222 1.00 97.06 111 GLY A CA 1
ATOM 858 C C . GLY A 1 111 ? -4.839 -18.605 2.160 1.00 97.06 111 GLY A C 1
ATOM 859 O O . GLY A 1 111 ? -4.527 -19.461 1.330 1.00 97.06 111 GLY A O 1
ATOM 860 N N . PRO A 1 112 ? -6.067 -18.056 2.192 1.00 97.81 112 PRO A N 1
ATOM 861 C CA . PRO A 1 112 ? -6.497 -16.954 3.054 1.00 97.81 112 PRO A CA 1
ATOM 862 C C . PRO A 1 112 ? -6.510 -17.338 4.540 1.00 97.81 112 PRO A C 1
ATOM 864 O O . PRO A 1 112 ? -6.974 -18.418 4.895 1.00 97.81 112 PRO A O 1
ATOM 867 N N . THR A 1 113 ? -6.009 -16.460 5.406 1.00 96.69 113 THR A N 1
ATOM 868 C CA . THR A 1 113 ? -5.965 -16.658 6.865 1.00 96.69 113 THR A CA 1
ATOM 869 C C . THR A 1 113 ? -6.863 -15.638 7.551 1.00 96.69 113 THR A C 1
ATOM 871 O O . THR A 1 113 ? -6.763 -14.451 7.248 1.00 96.69 113 THR A O 1
ATOM 874 N N . ASP A 1 114 ? -7.716 -16.083 8.476 1.00 95.38 114 ASP A N 1
ATOM 875 C CA . ASP A 1 114 ? -8.613 -15.208 9.236 1.00 95.38 114 ASP A CA 1
ATOM 876 C C . ASP A 1 114 ? -7.866 -14.388 10.295 1.00 95.38 114 ASP A C 1
ATOM 878 O O . ASP A 1 114 ? -7.071 -14.901 11.086 1.00 95.38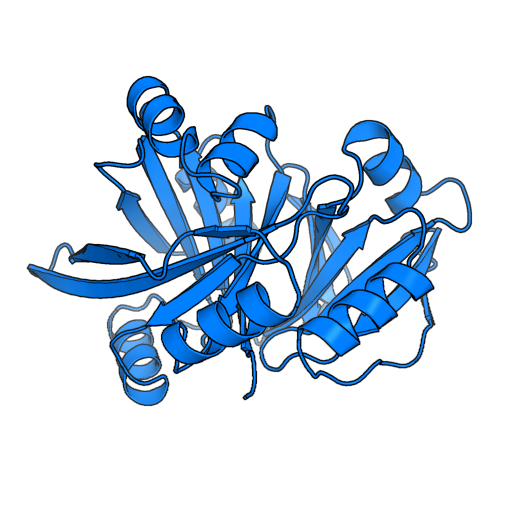 114 ASP A O 1
ATOM 882 N N . PHE A 1 115 ? -8.203 -13.106 10.364 1.00 92.12 115 PHE A N 1
ATOM 883 C CA . PHE A 1 115 ? -7.739 -12.161 11.365 1.00 92.12 115 PHE A CA 1
ATOM 884 C C . PHE A 1 115 ? -8.918 -11.414 11.975 1.00 92.12 115 PHE A C 1
ATOM 886 O O . PHE A 1 115 ? -9.978 -11.233 11.370 1.00 92.12 115 PHE A O 1
ATOM 893 N N . SER A 1 116 ? -8.730 -10.962 13.211 1.00 89.56 116 SER A N 1
ATOM 894 C CA . SER A 1 116 ? -9.693 -10.088 13.861 1.00 89.56 116 SER A CA 1
ATOM 895 C C . SER A 1 116 ? -9.034 -9.195 14.897 1.00 89.56 116 SER A C 1
ATOM 897 O O . SER A 1 116 ? -7.950 -9.488 15.409 1.00 89.56 116 SER A O 1
ATOM 899 N N . ARG A 1 117 ? -9.713 -8.097 15.223 1.00 85.00 117 ARG A N 1
ATOM 900 C CA . ARG A 1 117 ? -9.336 -7.213 16.324 1.00 85.00 117 ARG A CA 1
ATOM 901 C C . ARG A 1 117 ? -10.578 -6.644 16.990 1.00 85.00 117 ARG A C 1
ATOM 903 O O . ARG A 1 117 ? -11.499 -6.193 16.313 1.00 85.00 117 ARG A O 1
ATOM 910 N N . THR A 1 118 ? -10.558 -6.608 18.317 1.00 82.12 118 THR A N 1
ATOM 911 C CA . THR A 1 118 ? -11.582 -5.938 19.123 1.00 82.12 118 THR A CA 1
ATOM 912 C C . THR A 1 118 ? -11.252 -4.453 19.260 1.00 82.12 118 THR A C 1
ATOM 914 O O . THR A 1 118 ? -10.132 -4.093 19.628 1.00 82.12 118 THR A O 1
ATOM 917 N N . ARG A 1 119 ? -12.217 -3.587 18.949 1.00 80.69 119 ARG A N 1
ATOM 918 C CA . ARG A 1 119 ? -12.135 -2.135 19.145 1.00 80.69 119 ARG A CA 1
ATOM 919 C C . ARG A 1 119 ? -12.355 -1.755 20.618 1.00 80.69 119 ARG A C 1
ATOM 921 O O . ARG A 1 119 ? -12.910 -2.554 21.373 1.00 80.69 119 ARG A O 1
ATOM 928 N N . PRO A 1 120 ? -11.989 -0.528 21.038 1.00 78.44 120 PRO A N 1
ATOM 929 C CA . PRO A 1 120 ? -12.270 -0.043 22.392 1.00 78.44 120 PRO A CA 1
ATOM 930 C C . PRO A 1 120 ? -13.757 -0.071 22.782 1.00 78.44 120 PRO A C 1
ATOM 932 O O . PRO A 1 120 ? -14.072 -0.244 23.955 1.00 78.44 120 PRO A O 1
ATOM 935 N N . ASP A 1 121 ? -14.668 0.061 21.811 1.00 81.38 121 ASP A N 1
ATOM 936 C CA . ASP A 1 121 ? -16.121 -0.022 22.020 1.00 81.38 121 ASP A CA 1
ATOM 937 C C . ASP A 1 121 ? -16.658 -1.466 22.127 1.00 81.38 121 ASP A C 1
ATOM 939 O O . ASP A 1 121 ? -17.857 -1.671 22.313 1.00 81.38 121 ASP A O 1
ATOM 943 N N . GLY A 1 122 ? -15.782 -2.472 22.021 1.00 83.56 122 GLY A N 1
ATOM 944 C CA . GLY A 1 122 ? -16.117 -3.893 22.097 1.00 83.56 122 GLY A CA 1
ATOM 945 C C . GLY A 1 122 ? -16.552 -4.529 20.774 1.00 83.56 122 GLY A C 1
ATOM 946 O O . GLY A 1 122 ? -16.696 -5.752 20.724 1.00 83.56 122 GLY A O 1
ATOM 947 N N . SER A 1 123 ? -16.727 -3.753 19.699 1.00 84.81 123 SER A N 1
ATOM 948 C CA . SER A 1 123 ? -17.006 -4.308 18.369 1.00 84.81 123 SER A CA 1
ATOM 949 C C . SER A 1 123 ? -15.794 -5.071 17.817 1.00 84.81 123 SER A C 1
ATOM 951 O O . SER A 1 123 ? -14.644 -4.787 18.164 1.00 84.81 123 SER A O 1
ATOM 953 N N . ILE A 1 124 ? -16.040 -6.082 16.979 1.00 86.81 124 ILE A N 1
ATOM 954 C CA . ILE A 1 124 ? -14.992 -6.931 16.396 1.00 86.81 124 ILE A CA 1
ATOM 955 C C . ILE A 1 124 ? -14.919 -6.658 14.900 1.00 86.81 124 ILE A C 1
ATOM 957 O O . ILE A 1 124 ? -15.892 -6.884 14.190 1.00 86.81 124 ILE A O 1
ATOM 961 N N . ILE A 1 125 ? -13.742 -6.256 14.428 1.00 89.38 125 ILE A N 1
ATOM 962 C CA . ILE A 1 125 ? -13.426 -6.201 13.000 1.00 89.38 125 ILE A CA 1
ATOM 963 C C . ILE A 1 125 ? -12.827 -7.543 12.595 1.00 89.38 125 ILE A C 1
ATOM 965 O O . ILE A 1 125 ? -11.974 -8.065 13.320 1.00 89.38 125 ILE A O 1
ATOM 969 N N . LYS A 1 126 ? -13.229 -8.075 11.440 1.00 93.50 126 LYS A N 1
ATOM 970 C CA . LYS A 1 126 ? -12.691 -9.310 10.865 1.00 93.50 126 LYS A CA 1
ATOM 971 C C . LYS A 1 126 ? -12.284 -9.105 9.415 1.00 93.50 126 LYS A C 1
ATOM 973 O O . LYS A 1 126 ? -12.931 -8.359 8.680 1.00 93.50 126 LYS A O 1
ATOM 978 N N . TRP A 1 127 ? -11.217 -9.778 9.022 1.00 96.50 127 TRP A N 1
ATOM 979 C CA . TRP A 1 127 ? -10.738 -9.800 7.649 1.00 96.50 127 TRP A CA 1
ATOM 980 C C . TRP A 1 127 ? -9.942 -11.075 7.397 1.00 96.50 127 TRP A C 1
ATOM 982 O O . TRP A 1 127 ? -9.532 -11.756 8.336 1.00 96.50 127 TRP A O 1
ATOM 992 N N . LYS A 1 128 ? -9.701 -11.387 6.131 1.00 98.06 128 LYS A N 1
ATOM 993 C CA . LYS A 1 128 ? -8.795 -12.451 5.701 1.00 98.06 128 LYS A CA 1
ATOM 994 C C . LYS A 1 128 ? -7.597 -11.835 5.001 1.00 98.06 128 LYS A C 1
ATOM 996 O O . LYS A 1 128 ? -7.756 -10.822 4.323 1.00 98.06 128 LYS A O 1
ATOM 1001 N N . LEU A 1 129 ? -6.421 -12.437 5.154 1.00 97.88 129 LEU A N 1
ATOM 1002 C CA . LEU A 1 129 ? -5.221 -12.067 4.400 1.00 97.88 129 LEU A CA 1
ATOM 1003 C C . LEU A 1 129 ? -4.738 -13.232 3.547 1.00 97.88 129 LEU A C 1
ATOM 1005 O O . LEU A 1 129 ? -4.722 -14.372 4.007 1.00 97.88 129 LEU A O 1
ATOM 1009 N N . LEU A 1 130 ? -4.313 -12.922 2.330 1.00 98.62 130 LEU A N 1
ATOM 1010 C CA . LEU A 1 130 ? -3.722 -13.850 1.378 1.00 98.62 130 LEU A CA 1
ATOM 1011 C C . LEU A 1 130 ? -2.390 -13.270 0.898 1.00 98.62 130 LEU A C 1
ATOM 1013 O O . LEU A 1 130 ? -2.323 -12.130 0.437 1.00 98.62 130 LEU A O 1
ATOM 1017 N N . PHE A 1 131 ? -1.336 -14.069 0.994 1.00 98.38 131 PHE A N 1
ATOM 1018 C CA . PHE A 1 131 ? 0.000 -13.726 0.530 1.00 98.38 131 PHE A CA 1
ATOM 1019 C C . PHE A 1 131 ? 0.387 -14.652 -0.613 1.00 98.38 131 PHE A C 1
ATOM 1021 O O . PHE A 1 131 ? 0.130 -15.856 -0.555 1.00 98.38 131 PHE A O 1
ATOM 1028 N N . ILE A 1 132 ? 1.009 -14.089 -1.645 1.00 97.94 132 ILE A N 1
ATOM 1029 C CA . ILE A 1 132 ? 1.524 -14.858 -2.774 1.00 97.94 132 ILE A CA 1
ATOM 1030 C C . ILE A 1 132 ? 2.943 -14.423 -3.110 1.00 97.94 132 ILE A C 1
ATOM 1032 O O . ILE A 1 132 ? 3.313 -13.268 -2.889 1.00 97.94 132 ILE A O 1
ATOM 1036 N N . GLY A 1 133 ? 3.705 -15.330 -3.706 1.00 96.44 133 GLY A N 1
ATOM 1037 C CA . GLY A 1 133 ? 5.033 -15.022 -4.212 1.00 96.44 133 GLY A CA 1
ATOM 1038 C C . GLY A 1 133 ? 5.638 -16.153 -5.029 1.00 96.44 133 GLY A C 1
ATOM 1039 O O . GLY A 1 133 ? 5.019 -17.191 -5.270 1.00 96.44 133 GLY A O 1
ATOM 1040 N N . ARG A 1 134 ? 6.849 -15.906 -5.519 1.00 94.25 134 ARG A N 1
ATOM 1041 C CA . ARG A 1 134 ? 7.723 -16.878 -6.181 1.00 94.25 134 ARG A CA 1
ATOM 1042 C C . ARG A 1 134 ? 9.145 -16.335 -6.126 1.00 94.25 134 ARG A C 1
ATOM 1044 O O . ARG A 1 134 ? 9.341 -15.119 -6.146 1.00 94.25 134 ARG A O 1
ATOM 1051 N N . GLU A 1 135 ? 10.128 -17.225 -6.090 1.00 90.50 135 GLU A N 1
ATOM 1052 C CA . GLU A 1 135 ? 11.533 -16.844 -6.212 1.00 90.50 135 GLU A CA 1
ATOM 1053 C C . GLU A 1 135 ? 11.779 -15.981 -7.464 1.00 90.50 135 GLU A C 1
ATOM 1055 O O . GLU A 1 135 ? 11.243 -16.246 -8.543 1.00 90.50 135 GLU A O 1
ATOM 1060 N N . GLY A 1 136 ? 12.592 -14.933 -7.308 1.00 88.94 136 GLY A N 1
ATOM 1061 C CA . GLY A 1 136 ? 13.003 -14.047 -8.399 1.00 88.94 136 GLY A CA 1
ATOM 1062 C C . GLY A 1 136 ? 12.002 -12.952 -8.778 1.00 88.94 136 GLY A C 1
ATOM 1063 O O . GLY A 1 136 ? 12.306 -12.168 -9.674 1.00 88.94 136 GLY A O 1
ATOM 1064 N N . ILE A 1 137 ? 10.844 -12.857 -8.116 1.00 92.06 137 ILE A N 1
ATOM 1065 C CA . ILE A 1 137 ? 9.898 -11.759 -8.351 1.00 92.06 137 ILE A CA 1
ATOM 1066 C C . ILE A 1 137 ? 10.315 -10.516 -7.570 1.00 92.06 137 ILE A C 1
ATOM 1068 O O . ILE A 1 137 ? 10.504 -10.559 -6.355 1.00 92.06 137 ILE A O 1
ATOM 1072 N N . SER A 1 138 ? 10.415 -9.403 -8.288 1.00 93.56 138 SER A N 1
ATOM 1073 C CA . SER A 1 138 ? 10.692 -8.078 -7.751 1.00 93.56 138 SER A CA 1
ATOM 1074 C C . SER A 1 138 ? 10.007 -7.024 -8.646 1.00 93.56 138 SER A C 1
ATOM 1076 O O . SER A 1 138 ? 9.959 -7.235 -9.862 1.00 93.56 138 SER A O 1
ATOM 1078 N N . PRO A 1 139 ? 9.416 -5.943 -8.093 1.00 96.50 139 PRO A N 1
ATOM 1079 C CA . PRO A 1 139 ? 9.186 -5.703 -6.665 1.00 96.50 139 PRO A CA 1
ATOM 1080 C C . PRO A 1 139 ? 8.265 -6.764 -6.037 1.00 96.50 139 PRO A C 1
ATOM 1082 O O . PRO A 1 139 ? 7.544 -7.474 -6.742 1.00 96.50 139 PRO A O 1
ATOM 1085 N N . GLU A 1 140 ? 8.291 -6.877 -4.703 1.00 96.19 140 GLU A N 1
ATOM 1086 C CA . GLU A 1 140 ? 7.420 -7.804 -3.966 1.00 96.19 140 GLU A CA 1
ATOM 1087 C C . GLU A 1 140 ? 5.940 -7.559 -4.323 1.00 96.19 140 GLU A C 1
ATOM 1089 O O . GLU A 1 140 ? 5.477 -6.415 -4.363 1.00 96.19 140 GLU A O 1
ATOM 1094 N N . LEU A 1 141 ? 5.197 -8.639 -4.593 1.00 98.12 141 LEU A N 1
ATOM 1095 C CA . LEU A 1 141 ? 3.789 -8.564 -4.990 1.00 98.12 141 LEU A CA 1
ATOM 1096 C C . LEU A 1 141 ? 2.916 -7.974 -3.874 1.00 98.12 141 LEU A C 1
ATOM 1098 O O . LEU A 1 141 ? 3.245 -8.130 -2.689 1.00 98.12 141 LEU A O 1
ATOM 1102 N N . PRO A 1 142 ? 1.762 -7.368 -4.211 1.00 98.25 142 PRO A N 1
ATOM 1103 C CA . PRO A 1 142 ? 0.776 -6.992 -3.211 1.00 98.25 142 PRO A CA 1
ATOM 1104 C C . PRO A 1 142 ? 0.379 -8.197 -2.365 1.00 98.25 142 PRO A C 1
ATOM 1106 O O . PRO A 1 142 ? 0.388 -9.337 -2.834 1.00 98.25 142 PRO A O 1
ATOM 1109 N N . PHE A 1 143 ? -0.012 -7.936 -1.125 1.00 98.56 143 PHE A N 1
ATOM 1110 C CA . PHE A 1 143 ? -0.831 -8.897 -0.401 1.00 98.56 143 PHE A CA 1
ATOM 1111 C C . PHE A 1 143 ? -2.302 -8.551 -0.597 1.00 98.56 143 PHE A C 1
ATOM 1113 O O . PHE A 1 143 ? -2.654 -7.438 -0.997 1.00 98.56 143 PHE A O 1
ATOM 1120 N N . PHE A 1 144 ? -3.163 -9.520 -0.331 1.00 98.75 144 PHE A N 1
ATOM 1121 C CA . PHE A 1 144 ? -4.582 -9.393 -0.603 1.00 98.75 144 PHE A CA 1
ATOM 1122 C C . PHE A 1 144 ? -5.381 -9.477 0.685 1.00 98.75 144 PHE A C 1
ATOM 1124 O O . PHE A 1 144 ? -5.026 -10.216 1.607 1.00 98.75 144 PHE A O 1
ATOM 1131 N N . ILE A 1 145 ? -6.453 -8.697 0.744 1.00 98.50 145 ILE A N 1
ATOM 1132 C CA . ILE A 1 145 ? -7.313 -8.574 1.916 1.00 98.50 145 ILE A CA 1
ATOM 1133 C C . ILE A 1 145 ? -8.783 -8.731 1.528 1.00 98.50 145 ILE A C 1
ATOM 1135 O O . ILE A 1 145 ? -9.224 -8.250 0.490 1.00 98.50 145 ILE A O 1
ATOM 1139 N N . GLU A 1 146 ? -9.558 -9.398 2.370 1.00 98.25 146 GLU A N 1
ATOM 1140 C CA . GLU A 1 146 ? -11.015 -9.471 2.245 1.00 98.25 146 GLU A CA 1
ATOM 1141 C C . GLU A 1 146 ? -11.623 -9.099 3.583 1.00 98.25 146 GLU A C 1
ATOM 1143 O O . GLU A 1 146 ? -11.376 -9.753 4.597 1.00 98.25 146 GLU A O 1
ATOM 1148 N N . TRP A 1 147 ? -12.393 -8.018 3.586 1.00 97.31 147 TRP A N 1
ATOM 1149 C CA . TRP A 1 147 ? -13.133 -7.569 4.755 1.00 97.31 147 TRP A CA 1
ATOM 1150 C C . TRP A 1 147 ? -14.425 -8.378 4.886 1.00 97.31 147 TRP A C 1
ATOM 1152 O O . TRP A 1 147 ? -15.091 -8.650 3.892 1.00 97.31 147 TRP A O 1
ATOM 1162 N N . ASP A 1 148 ? -14.784 -8.752 6.116 1.00 95.12 148 ASP A N 1
ATOM 1163 C CA . ASP A 1 148 ? -16.029 -9.496 6.388 1.00 95.12 148 ASP A CA 1
ATOM 1164 C C . ASP A 1 148 ? -17.279 -8.616 6.167 1.00 95.12 148 ASP A C 1
ATOM 1166 O O . ASP A 1 148 ? -18.358 -9.095 5.825 1.00 95.12 148 ASP A O 1
ATOM 1170 N N . GLU A 1 149 ? -17.128 -7.300 6.335 1.00 93.12 149 GLU A N 1
ATOM 1171 C CA . GLU A 1 149 ? -18.171 -6.312 6.065 1.00 93.12 149 GLU A CA 1
ATOM 1172 C C . GLU A 1 149 ? -18.136 -5.835 4.608 1.00 93.12 149 GLU A C 1
ATOM 1174 O O . GLU A 1 149 ? -17.072 -5.614 4.031 1.00 93.12 149 GLU A O 1
ATOM 1179 N N . SER A 1 150 ? -19.313 -5.571 4.032 1.00 94.12 150 SER A N 1
ATOM 1180 C CA . SER A 1 150 ? -19.414 -4.917 2.721 1.00 94.12 150 SER A CA 1
ATOM 1181 C C . SER A 1 150 ? -18.809 -3.509 2.744 1.00 94.12 150 SER A C 1
ATOM 1183 O O . SER A 1 150 ? -18.975 -2.800 3.740 1.00 94.12 150 SER A O 1
ATOM 1185 N N . ASP A 1 151 ? -18.270 -3.051 1.612 1.00 95.56 151 ASP A N 1
ATOM 1186 C CA . ASP A 1 151 ? -17.725 -1.695 1.439 1.00 95.56 151 ASP A CA 1
ATOM 1187 C C . ASP A 1 151 ? -18.689 -0.581 1.908 1.00 95.56 151 ASP A C 1
ATOM 1189 O O . ASP A 1 151 ? -18.253 0.382 2.538 1.00 95.56 151 ASP A O 1
ATOM 1193 N N . GLU A 1 152 ? -20.003 -0.711 1.673 1.00 95.88 152 GLU A N 1
ATOM 1194 C CA . GLU A 1 152 ? -20.995 0.288 2.108 1.00 95.88 152 GLU A CA 1
ATOM 1195 C C . GLU A 1 152 ? -21.079 0.400 3.639 1.00 95.88 152 GLU A C 1
ATOM 1197 O O . GLU A 1 152 ? -21.039 1.501 4.192 1.00 95.88 152 GLU A O 1
ATOM 1202 N N . TRP A 1 153 ? -21.191 -0.737 4.329 1.00 95.50 153 TRP A N 1
ATOM 1203 C CA . TRP A 1 153 ? -21.228 -0.774 5.792 1.00 95.50 153 TRP A CA 1
ATOM 1204 C C . TRP A 1 153 ? -19.901 -0.345 6.404 1.00 95.50 153 TRP A C 1
ATOM 1206 O O . TRP A 1 153 ? -19.904 0.505 7.294 1.00 95.50 153 TRP A O 1
ATOM 1216 N N . ARG A 1 154 ? -18.785 -0.846 5.865 1.00 95.50 154 ARG A N 1
ATOM 1217 C CA . ARG A 1 154 ? -17.438 -0.480 6.304 1.00 95.50 154 ARG A CA 1
ATOM 1218 C C . ARG A 1 154 ? -17.223 1.029 6.207 1.00 95.50 154 ARG A C 1
ATOM 1220 O O . ARG A 1 154 ? -16.732 1.638 7.152 1.00 95.50 154 ARG A O 1
ATOM 1227 N N . LYS A 1 155 ? -17.636 1.658 5.100 1.00 97.19 155 LYS A N 1
ATOM 1228 C CA . LYS A 1 155 ? -17.541 3.115 4.932 1.00 97.19 155 LYS A CA 1
ATOM 1229 C C . LYS A 1 155 ? -18.348 3.860 6.000 1.00 97.19 155 LYS A C 1
ATOM 1231 O O . LYS A 1 155 ? -17.789 4.714 6.681 1.00 97.19 155 LYS A O 1
ATOM 1236 N N . LYS A 1 156 ? -19.625 3.505 6.194 1.00 96.50 156 LYS A N 1
ATOM 1237 C CA . LYS A 1 156 ? -20.493 4.142 7.206 1.00 96.50 156 LYS A CA 1
ATOM 1238 C C . LYS A 1 156 ? -19.937 4.004 8.624 1.00 96.50 156 LYS A C 1
ATOM 1240 O O . LYS A 1 156 ? -20.044 4.929 9.425 1.00 96.50 156 LYS A O 1
ATOM 1245 N N . ASP A 1 157 ? -19.370 2.849 8.949 1.00 93.94 157 ASP A N 1
ATOM 1246 C CA . ASP A 1 157 ? -18.781 2.584 10.260 1.00 93.94 157 ASP A CA 1
ATOM 1247 C C . ASP A 1 157 ? -17.486 3.390 10.491 1.00 93.94 157 ASP A C 1
ATOM 1249 O O . ASP A 1 157 ? -17.283 3.975 11.561 1.00 93.94 157 ASP A O 1
ATOM 1253 N N . LEU A 1 158 ? -16.644 3.515 9.462 1.00 95.44 158 LEU A N 1
ATOM 1254 C CA . LEU A 1 158 ? -15.441 4.350 9.496 1.00 95.44 158 LEU A CA 1
ATOM 1255 C C . LEU A 1 158 ? -15.764 5.852 9.593 1.00 95.44 158 LEU A C 1
ATOM 1257 O O . LEU A 1 158 ? -15.079 6.571 10.318 1.00 95.44 158 LEU A O 1
ATOM 1261 N N . GLU A 1 159 ? -16.820 6.324 8.928 1.00 96.94 159 GLU A N 1
ATOM 1262 C CA . GLU A 1 159 ? -17.325 7.699 9.075 1.00 96.94 159 GLU A CA 1
ATOM 1263 C C . GLU A 1 159 ? -17.867 7.934 10.494 1.00 96.94 159 GLU A C 1
ATOM 1265 O O . GLU A 1 159 ? -17.521 8.909 11.158 1.00 96.94 159 GLU A O 1
ATOM 1270 N N . LYS A 1 160 ? -18.666 6.995 11.019 1.00 94.88 160 LYS A N 1
ATOM 1271 C CA . LYS A 1 160 ? -19.238 7.082 12.372 1.00 94.88 160 LYS A CA 1
ATOM 1272 C C . LYS A 1 160 ? -18.172 7.120 13.472 1.00 94.88 160 LYS A C 1
ATOM 1274 O O . LYS A 1 160 ? -18.375 7.776 14.493 1.00 94.88 160 LYS A O 1
ATOM 1279 N N . SER A 1 161 ? -17.067 6.402 13.290 1.00 92.50 161 SER A N 1
ATOM 1280 C CA . SER A 1 161 ? -15.938 6.371 14.230 1.00 92.50 161 SER A CA 1
ATOM 1281 C C . SER A 1 161 ? -14.935 7.512 14.026 1.00 92.50 161 SER A C 1
ATOM 1283 O O . SER A 1 161 ? -13.937 7.570 14.743 1.00 92.50 161 SER A O 1
ATOM 1285 N N . ASN A 1 162 ? -15.200 8.429 13.086 1.00 95.31 162 ASN A N 1
ATOM 1286 C CA . ASN A 1 162 ? -14.317 9.536 12.715 1.00 95.31 162 ASN A CA 1
ATOM 1287 C C . ASN A 1 162 ? -12.937 9.072 12.201 1.00 95.31 162 ASN A C 1
ATOM 1289 O O . ASN A 1 162 ? -11.961 9.819 12.262 1.00 95.31 162 ASN A O 1
ATOM 1293 N N . ALA A 1 163 ? -12.843 7.834 11.708 1.00 95.31 163 ALA A N 1
ATOM 1294 C CA . ALA A 1 163 ? -11.660 7.325 11.021 1.00 95.31 163 ALA A CA 1
ATOM 1295 C C . ALA A 1 163 ? -11.595 7.868 9.586 1.00 95.31 163 ALA A C 1
ATOM 1297 O O . ALA A 1 163 ? -10.541 8.326 9.151 1.00 95.31 163 ALA A O 1
ATOM 1298 N N . ILE A 1 164 ? -12.739 7.884 8.894 1.00 97.62 164 ILE A N 1
ATOM 1299 C CA . ILE A 1 164 ? -12.954 8.702 7.696 1.00 97.62 164 ILE A CA 1
ATOM 1300 C C . ILE A 1 164 ? -13.559 10.027 8.158 1.00 97.62 164 ILE A C 1
ATOM 1302 O O . ILE A 1 164 ? -14.653 10.047 8.721 1.00 97.62 164 ILE A O 1
ATOM 1306 N N . ALA A 1 165 ? -12.840 11.120 7.929 1.00 97.25 165 ALA A N 1
ATOM 1307 C CA . ALA A 1 165 ? -13.289 12.482 8.185 1.00 97.25 165 ALA A CA 1
ATOM 1308 C C . ALA A 1 165 ? -12.586 13.439 7.213 1.00 97.25 165 ALA A C 1
ATOM 1310 O O . ALA A 1 165 ? -11.630 13.046 6.541 1.00 97.25 165 ALA A O 1
ATOM 1311 N N . ASP A 1 166 ? -13.051 14.685 7.153 1.00 97.25 166 ASP A N 1
ATOM 1312 C CA . ASP A 1 166 ? -12.453 15.705 6.295 1.00 97.25 166 ASP A CA 1
ATOM 1313 C C . ASP A 1 166 ? -10.987 15.959 6.675 1.00 97.25 166 ASP A C 1
ATOM 1315 O O . ASP A 1 166 ? -10.640 16.096 7.853 1.00 97.25 166 ASP A O 1
ATOM 1319 N N . HIS A 1 167 ? -10.118 16.073 5.669 1.00 97.81 167 HIS A N 1
ATOM 1320 C CA . HIS A 1 167 ? -8.738 16.492 5.883 1.00 97.81 167 HIS A CA 1
ATOM 1321 C C . HIS A 1 167 ? -8.670 18.028 6.002 1.00 97.81 167 HIS A C 1
ATOM 1323 O O . HIS A 1 167 ? -9.184 18.727 5.126 1.00 97.81 167 HIS A O 1
ATOM 1329 N N . PRO A 1 168 ? -8.011 18.591 7.036 1.00 97.19 168 PRO A N 1
ATOM 1330 C CA . PRO A 1 168 ? -7.876 20.044 7.196 1.00 97.19 168 PRO A CA 1
ATOM 1331 C C . PRO A 1 168 ? -7.270 20.801 6.002 1.00 97.19 168 PRO A C 1
ATOM 1333 O O . PRO A 1 168 ? -7.568 21.980 5.817 1.00 97.19 168 PRO A O 1
ATOM 1336 N N . ILE A 1 169 ? -6.427 20.152 5.194 1.00 95.62 169 ILE A N 1
ATOM 1337 C CA . ILE A 1 169 ? -5.834 20.735 3.978 1.00 95.62 169 ILE A CA 1
ATOM 1338 C C . ILE A 1 169 ? -6.854 20.918 2.834 1.00 95.62 169 ILE A C 1
ATOM 1340 O O . ILE A 1 169 ? -6.565 21.612 1.861 1.00 95.62 169 ILE A O 1
ATOM 1344 N N . GLY A 1 170 ? -8.058 20.356 2.961 1.00 95.19 170 GLY A N 1
ATOM 1345 C CA . GLY A 1 170 ? -9.139 20.455 1.984 1.00 95.19 170 GLY A CA 1
ATOM 1346 C C . GLY A 1 170 ? -9.450 19.121 1.311 1.00 95.19 170 GLY A C 1
ATOM 1347 O O . GLY A 1 170 ? -9.094 18.056 1.813 1.00 95.19 170 GLY A O 1
ATOM 1348 N N . ASP A 1 171 ? -10.138 19.198 0.172 1.00 94.19 171 ASP A N 1
ATOM 1349 C CA . ASP A 1 171 ? -10.511 18.022 -0.613 1.00 94.19 171 ASP A CA 1
ATOM 1350 C C . ASP A 1 171 ? -9.260 17.388 -1.233 1.00 94.19 171 ASP A C 1
ATOM 1352 O O . ASP A 1 171 ? -8.611 17.978 -2.104 1.00 94.19 171 ASP A O 1
ATOM 1356 N N . ILE A 1 172 ? -8.896 16.213 -0.721 1.00 96.12 172 ILE A N 1
ATOM 1357 C CA . ILE A 1 172 ? -7.757 15.424 -1.179 1.00 96.12 172 ILE A CA 1
ATOM 1358 C C . ILE A 1 172 ? -8.172 13.968 -1.357 1.00 96.12 172 ILE A C 1
ATOM 1360 O O . ILE A 1 172 ? -8.930 13.420 -0.556 1.00 96.12 172 ILE A O 1
ATOM 1364 N N . ALA A 1 173 ? -7.631 13.320 -2.383 1.00 96.19 173 ALA A N 1
ATOM 1365 C CA . ALA A 1 173 ? -7.876 11.911 -2.665 1.00 96.19 173 ALA A CA 1
ATOM 1366 C C . ALA A 1 173 ? -6.563 11.202 -2.990 1.00 96.19 173 ALA A C 1
ATOM 1368 O O . ALA A 1 173 ? -5.660 11.803 -3.567 1.00 96.19 173 ALA A O 1
ATOM 1369 N N . LEU A 1 174 ? -6.448 9.926 -2.618 1.00 98.12 174 LEU A N 1
ATOM 1370 C CA . LEU A 1 174 ? -5.314 9.086 -2.997 1.00 98.12 174 LEU A CA 1
ATOM 1371 C C . LEU A 1 174 ? -5.480 8.658 -4.460 1.00 98.12 174 LEU A C 1
ATOM 1373 O O . LEU A 1 174 ? -6.410 7.934 -4.803 1.00 98.12 174 LEU A O 1
ATOM 1377 N N . GLU A 1 175 ? -4.555 9.090 -5.312 1.00 98.00 175 GLU A N 1
ATOM 1378 C 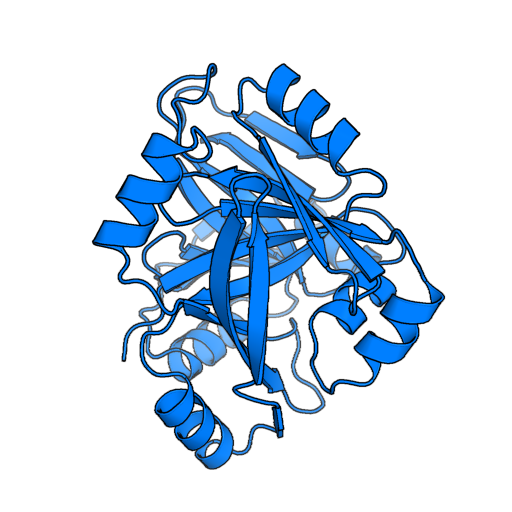CA . GLU A 1 175 ? -4.620 8.886 -6.762 1.00 98.00 175 GLU A CA 1
ATOM 1379 C C . GLU A 1 175 ? -3.758 7.716 -7.228 1.00 98.00 175 GLU A C 1
ATOM 1381 O O . GLU A 1 175 ? -4.154 6.931 -8.101 1.00 98.00 175 GLU A O 1
ATOM 1386 N N . SER A 1 176 ? -2.547 7.595 -6.674 1.00 98.56 176 SER A N 1
ATOM 1387 C CA . SER A 1 176 ? -1.647 6.507 -7.048 1.00 98.56 176 SER A CA 1
ATOM 1388 C C . SER A 1 176 ? -0.542 6.213 -6.043 1.00 98.56 176 SER A C 1
ATOM 1390 O O . SER A 1 176 ? -0.160 7.064 -5.240 1.00 98.56 176 SER A O 1
ATOM 1392 N N . ILE A 1 177 ? 0.005 5.002 -6.142 1.00 98.75 177 ILE A N 1
ATOM 1393 C CA . ILE A 1 177 ? 1.229 4.573 -5.469 1.00 98.75 177 ILE A CA 1
ATOM 1394 C C . ILE A 1 177 ? 2.340 4.396 -6.502 1.00 98.75 177 ILE A C 1
ATOM 1396 O O . ILE A 1 177 ? 2.182 3.678 -7.491 1.00 98.75 177 ILE A O 1
ATOM 1400 N N . GLY A 1 178 ? 3.480 5.036 -6.257 1.00 98.62 178 GLY A N 1
ATOM 1401 C CA . GLY A 1 178 ? 4.688 4.909 -7.058 1.00 98.62 178 GLY A CA 1
ATOM 1402 C C . GLY A 1 178 ? 5.612 3.809 -6.547 1.00 98.62 178 GLY A C 1
ATOM 1403 O O . GLY A 1 178 ? 5.941 3.767 -5.360 1.00 98.62 178 GLY A O 1
ATOM 1404 N N . PHE A 1 179 ? 6.080 2.968 -7.464 1.00 98.81 179 PHE A N 1
ATOM 1405 C CA . PHE A 1 179 ? 7.108 1.949 -7.257 1.00 98.81 179 PHE A CA 1
ATOM 1406 C C . PHE A 1 179 ? 8.369 2.353 -8.005 1.00 98.81 179 PHE A C 1
ATOM 1408 O O . PHE A 1 179 ? 8.284 2.732 -9.169 1.00 98.81 179 PHE A O 1
ATOM 1415 N N . ALA A 1 180 ? 9.532 2.263 -7.368 1.00 98.38 180 ALA A N 1
ATOM 1416 C CA . ALA A 1 180 ? 10.802 2.378 -8.075 1.00 98.38 180 ALA A CA 1
ATOM 1417 C C . ALA A 1 180 ? 11.170 0.990 -8.604 1.00 98.38 180 ALA A C 1
ATOM 1419 O O . ALA A 1 180 ? 11.178 0.038 -7.824 1.00 98.38 180 ALA A O 1
ATOM 1420 N N . VAL A 1 181 ? 11.442 0.861 -9.904 1.00 98.56 181 VAL A N 1
ATOM 1421 C CA . VAL A 1 181 ? 11.772 -0.427 -10.536 1.00 98.56 181 VAL A CA 1
ATOM 1422 C C . VAL A 1 181 ? 12.851 -0.274 -11.607 1.00 98.56 181 VAL A C 1
ATOM 1424 O O . VAL A 1 181 ? 13.008 0.795 -12.193 1.00 98.56 181 VAL A O 1
ATOM 1427 N N . ASN A 1 182 ? 13.585 -1.348 -11.890 1.00 97.94 182 ASN A N 1
ATOM 1428 C CA . ASN A 1 182 ? 14.583 -1.400 -12.956 1.00 97.94 182 ASN A CA 1
ATOM 1429 C C . ASN A 1 182 ? 13.934 -1.518 -14.340 1.00 97.94 182 ASN A C 1
ATOM 1431 O O . ASN A 1 182 ? 14.471 -0.976 -15.300 1.00 97.94 182 ASN A O 1
ATOM 1435 N N . ASN A 1 183 ? 12.799 -2.221 -14.457 1.00 97.81 183 ASN A N 1
ATOM 1436 C CA . ASN A 1 183 ? 12.068 -2.382 -15.718 1.00 97.81 183 ASN A CA 1
ATOM 1437 C C . ASN A 1 183 ? 10.577 -2.066 -15.535 1.00 97.81 183 ASN A C 1
ATOM 1439 O O . ASN A 1 183 ? 9.772 -2.931 -15.178 1.00 97.81 183 ASN A O 1
ATOM 1443 N N . GLY A 1 184 ? 10.203 -0.808 -15.780 1.00 98.38 184 GLY A N 1
ATOM 1444 C CA . GLY A 1 184 ? 8.838 -0.325 -15.563 1.00 98.38 184 GLY A CA 1
ATOM 1445 C C . GLY A 1 184 ? 7.816 -0.952 -16.504 1.00 98.38 184 GLY A C 1
ATOM 1446 O O . GLY A 1 184 ? 6.730 -1.330 -16.066 1.00 98.38 184 GLY A O 1
ATOM 1447 N N . ALA A 1 185 ? 8.177 -1.121 -17.777 1.00 98.38 185 ALA A N 1
ATOM 1448 C CA . ALA A 1 185 ? 7.285 -1.688 -18.783 1.00 98.38 185 ALA A CA 1
ATOM 1449 C C . ALA A 1 185 ? 6.958 -3.164 -18.501 1.00 98.38 185 ALA A C 1
ATOM 1451 O O . ALA A 1 185 ? 5.790 -3.551 -18.526 1.00 98.38 185 ALA A O 1
ATOM 1452 N N . GLU A 1 186 ? 7.979 -3.977 -18.215 1.00 98.38 186 GLU A N 1
ATOM 1453 C CA . GLU A 1 186 ? 7.814 -5.407 -17.925 1.00 98.38 186 GLU A CA 1
ATOM 1454 C C . GLU A 1 186 ? 7.064 -5.638 -16.610 1.00 98.38 186 GLU A C 1
ATOM 1456 O O . GLU A 1 186 ? 6.154 -6.470 -16.560 1.00 98.38 186 GLU A O 1
ATOM 1461 N N . THR A 1 187 ? 7.383 -4.856 -15.571 1.00 98.44 187 THR A N 1
ATOM 1462 C CA . THR A 1 187 ? 6.684 -4.942 -14.281 1.00 98.44 187 THR A CA 1
ATOM 1463 C C . THR A 1 187 ? 5.205 -4.599 -14.439 1.00 98.44 187 THR A C 1
ATOM 1465 O O . THR A 1 187 ? 4.348 -5.366 -13.999 1.00 98.44 187 THR A O 1
ATOM 1468 N N . ALA A 1 188 ? 4.889 -3.491 -15.124 1.00 98.69 188 ALA A N 1
ATOM 1469 C CA . ALA A 1 188 ? 3.509 -3.074 -15.362 1.00 98.69 188 ALA A CA 1
ATOM 1470 C C . ALA A 1 188 ? 2.720 -4.129 -16.145 1.00 98.69 188 ALA A C 1
ATOM 1472 O O . ALA A 1 188 ? 1.601 -4.458 -15.758 1.00 98.69 188 ALA A O 1
ATOM 1473 N N . ALA A 1 189 ? 3.300 -4.685 -17.214 1.00 98.50 189 ALA A N 1
ATOM 1474 C CA . ALA A 1 189 ? 2.657 -5.728 -18.012 1.00 98.50 189 ALA A CA 1
ATOM 1475 C C . ALA A 1 189 ? 2.387 -6.995 -17.184 1.00 98.50 189 ALA A C 1
ATOM 1477 O O . ALA A 1 189 ? 1.272 -7.513 -17.196 1.00 98.50 189 ALA A O 1
ATOM 1478 N N . SER A 1 190 ? 3.375 -7.440 -16.404 1.00 97.62 190 SER A N 1
ATOM 1479 C CA . SER A 1 190 ? 3.257 -8.632 -15.557 1.00 97.62 190 SER A CA 1
ATOM 1480 C C . SER A 1 190 ? 2.195 -8.461 -14.468 1.00 97.62 190 SER A C 1
ATOM 1482 O O . SER A 1 190 ? 1.387 -9.358 -14.234 1.00 97.62 190 SER A O 1
ATOM 1484 N N . TRP A 1 191 ? 2.156 -7.298 -13.809 1.00 98.00 191 TRP A N 1
ATOM 1485 C CA . TRP A 1 191 ? 1.153 -7.011 -12.778 1.00 98.00 191 TRP A CA 1
ATOM 1486 C C . TRP A 1 191 ? -0.240 -6.792 -13.379 1.00 98.00 191 TRP A C 1
ATOM 1488 O O . TRP A 1 191 ? -1.225 -7.208 -12.777 1.00 98.00 191 TRP A O 1
ATOM 1498 N N . SER A 1 192 ? -0.332 -6.194 -14.569 1.00 98.00 192 SER A N 1
ATOM 1499 C CA . SER A 1 192 ? -1.584 -6.053 -15.324 1.00 98.00 192 SER A CA 1
ATOM 1500 C C . SER A 1 192 ? -2.202 -7.416 -15.647 1.00 98.00 192 SER A C 1
ATOM 1502 O O . SER A 1 192 ? -3.378 -7.625 -15.357 1.00 98.00 192 SER A O 1
ATOM 1504 N N . GLU A 1 193 ? -1.409 -8.367 -16.149 1.00 96.88 193 GLU A N 1
ATOM 1505 C CA . GLU A 1 193 ? -1.864 -9.736 -16.423 1.00 96.88 193 GLU A CA 1
ATOM 1506 C C . GLU A 1 193 ? -2.239 -10.482 -15.132 1.00 96.88 193 GLU A C 1
ATOM 1508 O O . GLU A 1 193 ? -3.304 -11.102 -15.037 1.00 96.88 193 GLU A O 1
ATOM 1513 N N . LEU A 1 194 ? -1.395 -10.387 -14.099 1.00 96.88 194 LEU A N 1
ATOM 1514 C CA . LEU A 1 194 ? -1.635 -11.049 -12.817 1.00 96.88 194 LEU A CA 1
ATOM 1515 C C . LEU A 1 194 ? -2.912 -10.552 -12.133 1.00 96.88 194 LEU A C 1
ATOM 1517 O O . LEU A 1 194 ? -3.624 -11.354 -11.527 1.00 96.88 194 LEU A O 1
ATOM 1521 N N . LEU A 1 195 ? -3.206 -9.257 -12.208 1.00 97.00 195 LEU A N 1
ATOM 1522 C CA . LEU A 1 195 ? -4.341 -8.637 -11.524 1.00 97.00 195 LEU A CA 1
ATOM 1523 C C . LEU A 1 195 ? -5.579 -8.484 -12.419 1.00 97.00 195 LEU A C 1
ATOM 1525 O O . LEU A 1 195 ? -6.628 -8.109 -11.903 1.00 97.00 195 LEU A O 1
ATOM 1529 N N . ASP A 1 196 ? -5.476 -8.810 -13.712 1.00 96.00 196 ASP A N 1
ATOM 1530 C CA . ASP A 1 196 ? -6.539 -8.628 -14.712 1.00 96.00 196 ASP A CA 1
ATOM 1531 C C . ASP A 1 196 ? -7.029 -7.166 -14.772 1.00 96.00 196 ASP A C 1
ATOM 1533 O O . ASP A 1 196 ? -8.217 -6.866 -14.652 1.00 96.00 196 ASP A O 1
ATOM 1537 N N . VAL A 1 197 ? -6.077 -6.229 -14.892 1.00 97.06 197 VAL A N 1
ATOM 1538 C CA . VAL A 1 197 ? -6.332 -4.776 -14.905 1.00 97.06 197 VAL A CA 1
ATOM 1539 C C . VAL A 1 197 ? -5.699 -4.084 -16.104 1.00 97.06 197 VAL A C 1
ATOM 1541 O O . VAL A 1 197 ? -4.704 -4.546 -16.655 1.00 97.06 197 VAL A O 1
ATOM 1544 N N . GLU A 1 198 ? -6.245 -2.936 -16.501 1.00 97.56 198 GLU A N 1
ATOM 1545 C CA . GLU A 1 198 ? -5.786 -2.203 -17.683 1.00 97.56 198 GLU A CA 1
ATOM 1546 C C . GLU A 1 198 ? -4.429 -1.512 -17.474 1.00 97.56 198 GLU A C 1
ATOM 1548 O O . GLU A 1 198 ? -4.162 -0.913 -16.428 1.00 97.56 198 GLU A O 1
ATOM 1553 N N . LEU A 1 199 ? -3.592 -1.516 -18.515 1.00 98.25 199 LEU A N 1
ATOM 1554 C CA . LEU A 1 199 ? -2.408 -0.659 -18.599 1.00 98.25 199 LEU A CA 1
ATOM 1555 C C . LEU A 1 199 ? -2.817 0.793 -18.879 1.00 98.25 199 LEU A C 1
ATOM 1557 O O . LEU A 1 199 ? -3.661 1.075 -19.729 1.00 98.25 199 LEU A O 1
ATOM 1561 N N . GLY A 1 200 ? -2.175 1.737 -18.197 1.00 97.81 200 GLY A N 1
ATOM 1562 C CA . GLY A 1 200 ? -2.258 3.157 -18.519 1.00 97.81 200 GLY A CA 1
ATOM 1563 C C . GLY A 1 200 ? -1.234 3.583 -19.572 1.00 97.81 200 GLY A C 1
ATOM 1564 O O . GLY A 1 200 ? -0.318 2.848 -19.935 1.00 97.81 200 GLY A O 1
ATOM 1565 N N . THR A 1 201 ? -1.369 4.818 -20.055 1.00 98.25 201 THR A N 1
ATOM 1566 C CA . THR A 1 201 ? -0.405 5.410 -20.988 1.00 98.25 201 THR A CA 1
ATOM 1567 C C . THR A 1 201 ? 0.889 5.777 -20.253 1.00 98.25 201 THR A C 1
ATOM 1569 O O . THR A 1 201 ? 0.819 6.522 -19.272 1.00 98.25 201 THR A O 1
ATOM 1572 N N . PRO A 1 202 ? 2.066 5.307 -20.711 1.00 98.56 202 PRO A N 1
ATOM 1573 C CA . PRO A 1 202 ? 3.338 5.706 -20.123 1.00 98.56 202 PRO A CA 1
ATOM 1574 C C . PRO A 1 202 ? 3.606 7.206 -20.268 1.00 98.56 202 PRO A C 1
ATOM 1576 O O . PRO A 1 202 ? 3.250 7.810 -21.282 1.00 98.56 202 PRO A O 1
ATOM 1579 N N . PHE A 1 203 ? 4.288 7.796 -19.290 1.00 98.56 203 PHE A N 1
ATOM 1580 C CA . PHE A 1 203 ? 4.599 9.228 -19.263 1.00 98.56 203 PHE A CA 1
ATOM 1581 C C . PHE A 1 203 ? 5.984 9.498 -18.665 1.00 98.56 203 PHE A C 1
ATOM 1583 O O . PHE A 1 203 ? 6.586 8.620 -18.053 1.00 98.56 203 PHE A O 1
ATOM 1590 N N . ILE A 1 204 ? 6.503 10.713 -18.856 1.00 98.25 204 ILE A N 1
ATOM 1591 C CA . ILE A 1 204 ? 7.768 11.155 -18.256 1.00 98.25 204 ILE A CA 1
ATOM 1592 C C . ILE A 1 204 ? 7.472 12.003 -17.024 1.00 98.25 204 ILE A C 1
ATOM 1594 O O . ILE A 1 204 ? 6.722 12.974 -17.105 1.00 98.25 204 ILE A O 1
ATOM 1598 N N . ASP A 1 205 ? 8.109 11.658 -15.912 1.00 97.50 205 ASP A N 1
ATOM 1599 C CA . ASP A 1 205 ? 8.131 12.447 -14.691 1.00 97.50 205 ASP A CA 1
ATOM 1600 C C . ASP A 1 205 ? 9.491 13.138 -14.555 1.00 97.50 205 ASP A C 1
ATOM 1602 O O . ASP A 1 205 ? 10.507 12.527 -14.208 1.00 97.50 205 ASP A O 1
ATOM 1606 N N . SER A 1 206 ? 9.516 14.437 -14.844 1.00 95.81 206 SER A N 1
ATOM 1607 C CA . SER A 1 206 ? 10.741 15.235 -14.774 1.00 95.81 206 SER A CA 1
ATOM 1608 C C . SER A 1 206 ? 11.218 15.494 -13.344 1.00 95.81 206 SER A C 1
ATOM 1610 O O . SER A 1 206 ? 12.392 15.791 -13.147 1.00 95.81 206 SER A O 1
ATOM 1612 N N . GLU A 1 207 ? 10.343 15.423 -12.338 1.00 94.94 207 GLU A N 1
ATOM 1613 C CA . GLU A 1 207 ? 10.753 15.629 -10.945 1.00 94.94 207 GLU A CA 1
ATOM 1614 C C . GLU A 1 207 ? 11.481 14.391 -10.402 1.00 94.94 207 GLU A C 1
ATOM 1616 O O . GLU A 1 207 ? 12.468 14.506 -9.671 1.00 94.94 207 GLU A O 1
ATOM 1621 N N . LEU A 1 208 ? 11.017 13.202 -10.791 1.00 96.56 208 LEU A N 1
ATOM 1622 C CA . LEU A 1 208 ? 11.636 11.927 -10.434 1.00 96.56 208 LEU A CA 1
ATOM 1623 C C . LEU A 1 208 ? 12.809 11.550 -11.342 1.00 96.56 208 LEU A C 1
ATOM 1625 O O . LEU A 1 208 ? 13.608 10.704 -10.936 1.00 96.56 208 LEU A O 1
ATOM 1629 N N . GLN A 1 209 ? 12.920 12.185 -12.518 1.00 97.31 209 GLN A N 1
ATOM 1630 C CA . GLN A 1 209 ? 13.819 11.788 -13.611 1.00 97.31 209 GLN A CA 1
ATOM 1631 C C . GLN A 1 209 ? 13.579 10.325 -14.002 1.00 97.31 209 GLN A C 1
ATOM 1633 O O . GLN A 1 209 ? 14.494 9.500 -14.021 1.00 97.31 209 GLN A O 1
ATOM 1638 N N . ALA A 1 210 ? 12.312 9.995 -14.245 1.00 98.25 210 ALA A N 1
ATOM 1639 C CA . ALA A 1 210 ? 11.869 8.636 -14.507 1.00 98.25 210 ALA A CA 1
ATOM 1640 C C . ALA A 1 210 ? 10.738 8.599 -15.534 1.00 98.25 210 ALA A C 1
ATOM 1642 O O . ALA A 1 210 ? 10.015 9.575 -15.745 1.00 98.25 210 ALA A O 1
ATOM 1643 N N . LYS A 1 211 ? 10.548 7.432 -16.140 1.00 98.75 211 LYS A N 1
ATOM 1644 C CA . LYS A 1 211 ? 9.380 7.114 -16.951 1.00 98.75 211 LYS A CA 1
ATOM 1645 C C . LYS A 1 211 ? 8.407 6.280 -16.123 1.00 98.75 211 LYS A C 1
ATOM 1647 O O . LYS A 1 211 ? 8.792 5.255 -15.570 1.00 98.75 211 LYS A O 1
ATOM 1652 N N . GLY A 1 212 ? 7.162 6.736 -16.025 1.00 98.75 212 GLY A N 1
ATOM 1653 C CA . GLY A 1 212 ? 6.088 6.059 -15.303 1.00 98.75 212 GLY A CA 1
ATOM 1654 C C . GLY A 1 212 ? 5.274 5.148 -16.218 1.00 98.75 212 GLY A C 1
ATOM 1655 O O . GLY A 1 212 ? 4.907 5.545 -17.327 1.00 98.75 212 GLY A O 1
ATOM 1656 N N . TYR A 1 213 ? 4.961 3.948 -15.734 1.00 98.81 213 TYR A N 1
ATOM 1657 C CA . TYR A 1 213 ? 4.124 2.949 -16.401 1.00 98.81 213 TYR A CA 1
ATOM 1658 C C . TYR A 1 213 ? 2.944 2.591 -15.485 1.00 98.81 213 TYR A C 1
ATOM 1660 O O . TYR A 1 213 ? 3.133 1.860 -14.513 1.00 98.81 213 TYR A O 1
ATOM 1668 N N . PRO A 1 214 ? 1.740 3.142 -15.721 1.00 98.69 214 PRO A N 1
ATOM 1669 C CA . PRO A 1 214 ? 0.597 2.907 -14.841 1.00 98.69 214 PRO A CA 1
ATOM 1670 C C . PRO A 1 214 ? -0.100 1.571 -15.111 1.00 98.69 214 PRO A C 1
ATOM 1672 O O . PRO A 1 214 ? -0.235 1.165 -16.264 1.00 98.69 214 PRO A O 1
ATOM 1675 N N . ILE A 1 215 ? -0.678 0.985 -14.067 1.00 98.69 215 ILE A N 1
ATOM 1676 C CA . ILE A 1 215 ? -1.812 0.057 -14.148 1.00 98.69 215 ILE A CA 1
ATOM 1677 C C . ILE A 1 215 ? -3.018 0.654 -13.416 1.00 98.69 215 ILE A C 1
ATOM 1679 O O . ILE A 1 215 ? -2.868 1.367 -12.418 1.00 98.69 215 ILE A O 1
ATOM 1683 N N . ARG A 1 216 ? -4.221 0.403 -13.937 1.00 97.81 216 ARG A N 1
ATOM 1684 C CA . ARG A 1 216 ? -5.464 1.021 -13.467 1.00 97.81 216 ARG A CA 1
ATOM 1685 C C . ARG A 1 216 ? -6.123 0.183 -12.384 1.00 97.81 216 ARG A C 1
ATOM 1687 O O . ARG A 1 216 ? -6.630 -0.897 -12.658 1.00 97.81 216 ARG A O 1
ATOM 1694 N N . ILE A 1 217 ? -6.153 0.709 -11.163 1.00 97.00 217 ILE A N 1
ATOM 1695 C CA . ILE A 1 217 ? -6.825 0.082 -10.022 1.00 97.00 217 ILE A CA 1
ATOM 1696 C C . ILE A 1 217 ? -7.724 1.126 -9.365 1.00 97.00 217 ILE A C 1
ATOM 1698 O O . ILE A 1 217 ? -7.292 2.236 -9.049 1.00 97.00 217 ILE A O 1
ATOM 1702 N N . ALA A 1 218 ? -8.994 0.781 -9.164 1.00 95.88 218 ALA A N 1
ATOM 1703 C CA . ALA A 1 218 ? -9.922 1.667 -8.475 1.00 95.88 218 ALA A CA 1
ATOM 1704 C C . ALA A 1 218 ? -9.517 1.834 -6.998 1.00 95.88 218 ALA A C 1
ATOM 1706 O O . ALA A 1 218 ? -9.170 0.866 -6.322 1.00 95.88 218 ALA A O 1
ATOM 1707 N N . GLY A 1 219 ? -9.562 3.076 -6.510 1.00 94.50 219 GLY A N 1
ATOM 1708 C CA . GLY A 1 219 ? -9.078 3.466 -5.178 1.00 94.50 219 GLY A CA 1
ATOM 1709 C C . GLY A 1 219 ? -7.608 3.902 -5.133 1.00 94.50 219 GLY A C 1
ATOM 1710 O O . GLY A 1 219 ? -7.166 4.408 -4.109 1.00 94.50 219 GLY A O 1
ATOM 1711 N N . GLY A 1 220 ? -6.853 3.723 -6.221 1.00 96.31 220 GLY A N 1
ATOM 1712 C CA . GLY A 1 220 ? -5.468 4.179 -6.324 1.00 96.31 220 GLY A CA 1
ATOM 1713 C C . GLY A 1 220 ? -4.706 3.390 -7.381 1.00 96.31 220 GLY A C 1
ATOM 1714 O O . GLY A 1 220 ? -4.505 2.186 -7.236 1.00 96.31 220 GLY A O 1
ATOM 1715 N N . ASN A 1 221 ? -4.270 4.059 -8.449 1.00 98.19 221 ASN A N 1
ATOM 1716 C CA . ASN A 1 221 ? -3.472 3.420 -9.497 1.00 98.19 221 ASN A CA 1
ATOM 1717 C C . ASN A 1 221 ? -2.111 2.971 -8.943 1.00 98.19 221 ASN A C 1
ATOM 1719 O O . ASN A 1 221 ? -1.578 3.591 -8.025 1.00 98.19 221 ASN A O 1
ATOM 1723 N N . LEU A 1 222 ? -1.491 1.959 -9.547 1.00 98.75 222 LEU A N 1
ATOM 1724 C CA . LEU A 1 222 ? -0.085 1.645 -9.269 1.00 98.75 222 LEU A CA 1
ATOM 1725 C C . LEU A 1 222 ? 0.754 2.109 -10.457 1.00 98.75 222 LEU A C 1
ATOM 1727 O O . LEU A 1 222 ? 0.396 1.851 -11.605 1.00 98.75 222 LEU A O 1
ATOM 1731 N N . ILE A 1 223 ? 1.840 2.831 -10.195 1.00 98.81 223 ILE A N 1
ATOM 1732 C CA . ILE A 1 223 ? 2.719 3.376 -11.231 1.00 98.81 223 ILE A CA 1
ATOM 1733 C C . ILE A 1 223 ? 4.134 2.874 -10.988 1.00 98.81 223 ILE A C 1
ATOM 1735 O O . ILE A 1 223 ? 4.722 3.123 -9.937 1.00 98.81 223 ILE A O 1
ATOM 1739 N N . PHE A 1 224 ? 4.695 2.202 -11.985 1.00 98.81 224 PHE A N 1
ATOM 1740 C CA . PHE A 1 224 ? 6.062 1.701 -11.944 1.00 98.81 224 PHE A CA 1
ATOM 1741 C C . PHE A 1 224 ? 6.986 2.720 -12.608 1.00 98.81 224 PHE A C 1
ATOM 1743 O O . PHE A 1 224 ? 6.838 3.011 -13.793 1.00 98.81 224 PHE A O 1
ATOM 1750 N N . TYR A 1 225 ? 7.897 3.302 -11.835 1.00 98.69 225 TYR A N 1
ATOM 1751 C CA . TYR A 1 225 ? 8.842 4.321 -12.273 1.00 98.69 225 TYR A CA 1
ATOM 1752 C C . TYR A 1 225 ? 10.202 3.693 -12.568 1.00 98.69 225 TYR A C 1
ATOM 1754 O O . TYR A 1 225 ? 10.887 3.210 -11.667 1.00 98.69 225 TYR A O 1
ATOM 1762 N N . GLU A 1 226 ? 10.586 3.750 -13.839 1.00 98.56 226 GLU A N 1
ATOM 1763 C CA . GLU A 1 226 ? 11.897 3.354 -14.350 1.00 98.56 226 GLU A CA 1
ATOM 1764 C C . GLU A 1 226 ? 12.783 4.605 -14.466 1.00 98.56 226 GLU A C 1
ATOM 1766 O O . GLU A 1 226 ? 12.428 5.520 -15.222 1.00 98.56 226 GLU A O 1
ATOM 1771 N N . PRO A 1 227 ? 13.900 4.711 -13.723 1.00 98.25 227 PRO A N 1
ATOM 1772 C CA . PRO A 1 227 ? 14.768 5.881 -13.800 1.00 98.25 227 PRO A CA 1
ATOM 1773 C C . PRO A 1 227 ? 15.346 6.084 -15.205 1.00 98.25 227 PRO A C 1
ATOM 1775 O O . PRO A 1 227 ? 15.852 5.150 -15.820 1.00 98.25 227 PRO A O 1
ATOM 1778 N N . THR A 1 228 ? 15.307 7.319 -15.705 1.00 96.88 228 THR A N 1
ATOM 1779 C CA . THR A 1 228 ? 15.874 7.689 -17.015 1.00 96.88 228 THR A CA 1
ATOM 1780 C C . THR A 1 228 ? 17.220 8.400 -16.900 1.00 96.88 228 THR A C 1
ATOM 1782 O O . THR A 1 228 ? 17.961 8.463 -17.877 1.00 96.88 228 THR A O 1
ATOM 1785 N N . ASP A 1 229 ? 17.524 8.953 -15.726 1.00 94.62 229 ASP A N 1
ATOM 1786 C CA . ASP A 1 229 ? 18.788 9.616 -15.390 1.00 94.62 229 ASP A CA 1
ATOM 1787 C C . ASP A 1 229 ? 19.022 9.526 -13.867 1.00 94.62 229 ASP A C 1
ATOM 1789 O O . ASP A 1 229 ? 18.216 8.960 -13.120 1.00 94.62 229 ASP A O 1
ATOM 1793 N N . ASN A 1 230 ? 20.114 10.112 -13.386 1.00 92.12 230 ASN A N 1
ATOM 1794 C CA . ASN A 1 230 ? 20.366 10.330 -11.973 1.00 92.12 230 ASN A CA 1
ATOM 1795 C C . ASN A 1 230 ? 19.316 11.297 -11.401 1.00 92.12 230 ASN A C 1
ATOM 1797 O O . ASN A 1 230 ? 19.325 12.497 -11.671 1.00 92.12 230 ASN A O 1
ATOM 1801 N N . GLY A 1 231 ? 18.415 10.776 -10.572 1.00 93.06 231 GLY A N 1
ATOM 1802 C CA . GLY A 1 231 ? 17.384 11.556 -9.892 1.00 93.06 231 GLY A CA 1
ATOM 1803 C C . GLY A 1 231 ? 16.806 10.825 -8.688 1.00 93.06 231 GLY A C 1
ATOM 1804 O O . GLY A 1 231 ? 17.357 9.820 -8.238 1.00 93.06 231 GLY A O 1
ATOM 1805 N N . LYS A 1 232 ? 15.686 11.326 -8.150 1.00 93.62 232 LYS A N 1
ATOM 1806 C CA . LYS A 1 232 ? 15.069 10.784 -6.925 1.00 93.62 232 LYS A CA 1
ATOM 1807 C C . LYS A 1 232 ? 14.745 9.290 -7.057 1.00 93.62 232 LYS A C 1
ATOM 1809 O O . LYS A 1 232 ? 15.043 8.533 -6.137 1.00 93.62 232 LYS A O 1
ATOM 1814 N N . ALA A 1 233 ? 14.203 8.868 -8.204 1.00 95.12 233 ALA A N 1
ATOM 1815 C CA . ALA A 1 233 ? 13.879 7.463 -8.452 1.00 95.12 233 ALA A CA 1
ATOM 1816 C C . ALA A 1 233 ? 15.137 6.578 -8.508 1.00 95.12 233 ALA A C 1
ATOM 1818 O O . ALA A 1 233 ? 15.165 5.529 -7.869 1.00 95.12 233 ALA A O 1
ATOM 1819 N N . ALA A 1 234 ? 16.197 7.019 -9.200 1.00 97.19 234 ALA A N 1
ATOM 1820 C CA . ALA A 1 234 ? 17.468 6.289 -9.266 1.00 97.19 234 ALA A CA 1
ATOM 1821 C C . ALA A 1 234 ? 18.125 6.149 -7.883 1.00 97.19 234 ALA A C 1
ATOM 1823 O O . ALA A 1 234 ? 18.532 5.055 -7.498 1.00 97.19 234 ALA A O 1
ATOM 1824 N N . SER A 1 235 ? 18.183 7.240 -7.111 1.00 95.94 235 SER A N 1
ATOM 1825 C CA . SER A 1 235 ? 18.759 7.247 -5.761 1.00 95.94 235 SER A CA 1
ATOM 1826 C C . SER A 1 235 ? 17.996 6.335 -4.799 1.00 95.94 235 SER A C 1
ATOM 1828 O O . SER A 1 235 ? 18.610 5.613 -4.008 1.00 95.94 235 SER A O 1
ATOM 1830 N N . PHE A 1 236 ? 16.660 6.332 -4.868 1.00 95.62 236 PHE A N 1
ATOM 1831 C CA . PHE A 1 236 ? 15.845 5.418 -4.071 1.00 95.62 236 PHE A CA 1
ATOM 1832 C C . PHE A 1 236 ? 16.099 3.964 -4.483 1.00 95.62 236 PHE A C 1
ATOM 1834 O O . PHE A 1 236 ? 16.429 3.137 -3.637 1.00 95.62 236 PHE A O 1
ATOM 1841 N N . LEU A 1 237 ? 16.033 3.662 -5.783 1.00 95.81 237 LEU A N 1
ATOM 1842 C CA . LEU A 1 237 ? 16.237 2.313 -6.307 1.00 95.81 237 LEU A CA 1
ATOM 1843 C C . LEU A 1 237 ? 17.615 1.745 -5.931 1.00 95.81 237 LEU A C 1
ATOM 1845 O O . LEU A 1 237 ? 17.712 0.597 -5.507 1.00 95.81 237 LEU A 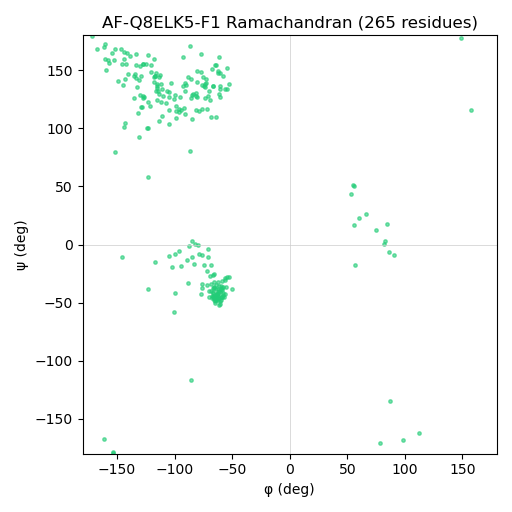O 1
ATOM 1849 N N . GLN A 1 238 ? 18.674 2.558 -6.003 1.00 95.94 238 GLN A N 1
ATOM 1850 C CA . GLN A 1 238 ? 20.030 2.147 -5.626 1.00 95.94 238 GLN A CA 1
ATOM 1851 C C . GLN A 1 238 ? 20.165 1.842 -4.126 1.00 95.94 238 GLN A C 1
ATOM 1853 O O . GLN A 1 238 ? 20.905 0.935 -3.745 1.00 95.94 238 GLN A O 1
ATOM 1858 N N . SER A 1 239 ? 19.493 2.614 -3.270 1.00 93.44 239 SER A N 1
ATOM 1859 C CA . SER A 1 239 ? 19.639 2.505 -1.812 1.00 93.44 239 SER A CA 1
ATOM 1860 C C . SER A 1 239 ? 18.684 1.497 -1.177 1.00 93.44 239 SER A C 1
ATOM 1862 O O . SER A 1 239 ? 19.038 0.852 -0.190 1.00 93.44 239 SER A O 1
ATOM 1864 N N . LYS A 1 240 ? 17.475 1.354 -1.728 1.00 94.00 240 LYS A N 1
ATOM 1865 C CA . LYS A 1 240 ? 16.381 0.576 -1.136 1.00 94.00 240 LYS A CA 1
ATOM 1866 C C . LYS A 1 240 ? 15.941 -0.612 -1.990 1.00 94.00 240 LYS A C 1
ATOM 1868 O O . LYS A 1 240 ? 15.280 -1.493 -1.439 1.00 94.00 240 LYS A O 1
ATOM 1873 N N . GLY A 1 241 ? 16.326 -0.681 -3.264 1.00 95.25 241 GLY A N 1
ATOM 1874 C CA . GLY A 1 241 ? 15.867 -1.703 -4.209 1.00 95.25 241 GLY A CA 1
ATOM 1875 C C . GLY A 1 241 ? 14.467 -1.422 -4.759 1.00 95.25 241 GLY A C 1
ATOM 1876 O O . GLY A 1 241 ? 13.915 -0.339 -4.559 1.00 95.25 241 GLY A O 1
ATOM 1877 N N . GLU A 1 242 ? 13.896 -2.396 -5.470 1.00 97.56 242 GLU A N 1
ATOM 1878 C CA . GLU A 1 242 ? 12.573 -2.247 -6.082 1.00 97.56 242 GLU A CA 1
ATOM 1879 C C . GLU A 1 242 ? 11.459 -2.429 -5.051 1.00 97.56 242 GLU A C 1
ATOM 1881 O O . GLU A 1 242 ? 11.288 -3.512 -4.491 1.00 97.56 242 GLU A O 1
ATOM 1886 N N . LYS A 1 243 ? 10.700 -1.366 -4.786 1.00 97.12 243 LYS A N 1
ATOM 1887 C CA . LYS A 1 243 ? 9.580 -1.362 -3.833 1.00 97.12 243 LYS A CA 1
ATOM 1888 C C . LYS A 1 243 ? 8.744 -0.089 -3.993 1.00 97.12 243 LYS A C 1
ATOM 1890 O O . LYS A 1 243 ? 9.176 0.837 -4.695 1.00 97.12 243 LYS A O 1
ATOM 1895 N N . PRO A 1 244 ? 7.550 -0.014 -3.377 1.00 98.25 244 PRO A N 1
ATOM 1896 C CA . PRO A 1 244 ? 6.839 1.253 -3.286 1.00 98.25 244 PRO A CA 1
ATOM 1897 C C . PRO A 1 244 ? 7.701 2.304 -2.578 1.00 98.25 244 PRO A C 1
ATOM 1899 O O . PRO A 1 244 ? 8.457 1.986 -1.665 1.00 98.25 244 PRO A O 1
ATOM 1902 N N . PHE A 1 245 ? 7.582 3.559 -2.999 1.00 97.69 245 PHE A N 1
ATOM 1903 C CA . PHE A 1 245 ? 8.349 4.671 -2.427 1.00 97.69 245 PHE A CA 1
ATOM 1904 C C . PHE A 1 245 ? 7.584 5.988 -2.385 1.00 97.69 245 PHE A C 1
ATOM 1906 O O . PHE A 1 245 ? 8.059 6.946 -1.779 1.00 97.69 245 PHE A O 1
ATOM 1913 N N . MET A 1 246 ? 6.426 6.063 -3.041 1.00 98.25 246 MET A N 1
ATOM 1914 C CA . MET A 1 246 ? 5.675 7.300 -3.174 1.00 98.25 246 MET A CA 1
ATOM 1915 C C . MET A 1 246 ? 4.176 7.045 -3.094 1.00 98.25 246 MET A C 1
ATOM 1917 O O . MET A 1 246 ? 3.681 6.078 -3.667 1.00 98.25 246 MET A O 1
ATOM 1921 N N . VAL A 1 247 ? 3.458 7.957 -2.451 1.00 98.50 247 VAL A N 1
ATOM 1922 C CA . VAL A 1 247 ? 2.008 8.111 -2.570 1.00 98.50 247 VAL A CA 1
ATOM 1923 C C . VAL A 1 247 ? 1.714 9.471 -3.195 1.00 98.50 247 VAL A C 1
ATOM 1925 O O . VAL A 1 247 ? 2.350 10.471 -2.855 1.00 98.50 247 VAL A O 1
ATOM 1928 N N . GLN A 1 248 ? 0.778 9.496 -4.138 1.00 98.25 248 GLN A N 1
ATOM 1929 C CA . GLN A 1 248 ? 0.326 10.704 -4.810 1.00 98.25 248 GLN A CA 1
ATOM 1930 C C . GLN A 1 248 ? -1.141 10.979 -4.488 1.00 98.25 248 GLN A C 1
ATOM 1932 O O . GLN A 1 248 ? -1.982 10.082 -4.581 1.00 98.25 248 GLN A O 1
ATOM 1937 N N . PHE A 1 249 ? -1.430 12.238 -4.178 1.00 98.06 249 PHE A N 1
ATOM 1938 C CA . PHE A 1 249 ? -2.758 12.757 -3.903 1.00 98.06 249 PHE A CA 1
ATOM 1939 C C . PHE A 1 249 ? -3.163 13.806 -4.931 1.00 98.06 249 PHE A C 1
ATOM 1941 O O . PHE A 1 249 ? -2.326 14.614 -5.339 1.00 98.06 249 PHE A O 1
ATOM 1948 N N . SER A 1 250 ? -4.447 13.844 -5.281 1.00 95.56 250 SER A N 1
ATOM 1949 C CA . SER A 1 250 ? -5.054 15.036 -5.872 1.00 95.56 250 SER A CA 1
ATOM 1950 C C . SER A 1 250 ? -5.250 16.086 -4.780 1.00 95.56 250 SER A C 1
ATOM 1952 O O . SER A 1 250 ? -5.707 15.752 -3.685 1.00 95.56 250 SER A O 1
ATOM 1954 N N . SER A 1 251 ? -4.929 17.345 -5.050 1.00 90.75 251 SER A N 1
ATOM 1955 C CA . SER A 1 251 ? -5.043 18.442 -4.093 1.00 90.75 251 SER A CA 1
ATOM 1956 C C . SER A 1 251 ? -5.070 19.814 -4.778 1.00 90.75 251 SER A C 1
ATOM 1958 O O . SER A 1 251 ? -4.832 19.949 -5.973 1.00 90.75 251 SER A O 1
ATOM 1960 N N . GLY A 1 252 ? -5.320 20.871 -4.004 1.00 84.44 252 GLY A N 1
ATOM 1961 C CA . GLY A 1 252 ? -5.232 22.252 -4.493 1.00 84.44 252 GLY A CA 1
ATOM 1962 C C . GLY A 1 252 ? -3.813 22.835 -4.598 1.00 84.44 252 GLY A C 1
ATOM 1963 O O . GLY A 1 252 ? -3.667 23.944 -5.111 1.00 84.44 252 GLY A O 1
ATOM 1964 N N . GLU A 1 253 ? -2.774 22.154 -4.095 1.00 86.50 253 GLU A N 1
ATOM 1965 C CA . GLU A 1 253 ? -1.405 22.685 -4.031 1.00 86.50 253 GLU A CA 1
ATOM 1966 C C . GLU A 1 253 ? -0.376 21.649 -4.488 1.00 86.50 253 GLU A C 1
ATOM 1968 O O . GLU A 1 253 ? -0.262 20.571 -3.909 1.00 86.50 253 GLU A O 1
ATOM 1973 N N . ARG A 1 254 ? 0.469 22.024 -5.456 1.00 92.69 254 ARG A N 1
ATOM 1974 C CA . ARG A 1 254 ? 1.532 21.139 -5.931 1.00 92.69 254 ARG A CA 1
ATOM 1975 C C . ARG A 1 254 ? 2.758 21.168 -5.024 1.00 92.69 254 ARG A C 1
ATOM 1977 O O . ARG A 1 254 ? 3.469 22.173 -4.981 1.00 92.69 254 ARG A O 1
ATOM 1984 N N . LYS A 1 255 ? 3.073 20.042 -4.383 1.00 94.81 255 LYS A N 1
ATOM 1985 C CA . LYS A 1 255 ? 4.319 19.855 -3.618 1.00 94.81 255 LYS A CA 1
ATOM 1986 C C . LYS A 1 255 ? 4.681 18.381 -3.468 1.00 94.81 255 LYS A C 1
ATOM 1988 O O . LYS A 1 255 ? 3.814 17.518 -3.477 1.00 94.81 255 LYS A O 1
ATOM 1993 N N . THR A 1 256 ? 5.962 18.109 -3.247 1.00 96.50 256 THR A N 1
ATOM 1994 C CA . THR A 1 256 ? 6.465 16.775 -2.896 1.00 96.50 256 THR A CA 1
ATOM 1995 C C . THR A 1 256 ? 7.283 16.894 -1.621 1.00 96.50 256 THR A C 1
ATOM 1997 O O . THR A 1 256 ? 8.206 17.709 -1.554 1.00 96.50 256 THR A O 1
ATOM 2000 N N . ILE A 1 257 ? 6.962 16.086 -0.617 1.00 96.50 257 ILE A N 1
ATOM 2001 C CA . ILE A 1 257 ? 7.670 16.056 0.665 1.00 96.50 257 ILE A CA 1
ATOM 2002 C C . ILE A 1 257 ? 8.240 14.663 0.916 1.00 96.50 257 ILE A C 1
ATOM 2004 O O . ILE A 1 257 ? 7.648 13.665 0.511 1.00 96.50 257 ILE A O 1
ATOM 2008 N N . ASP A 1 258 ? 9.369 14.605 1.616 1.00 96.81 258 ASP A N 1
ATOM 2009 C CA . ASP A 1 258 ? 9.784 13.374 2.281 1.00 96.81 258 ASP A CA 1
ATOM 2010 C C . ASP A 1 258 ? 9.013 13.257 3.599 1.00 96.81 258 ASP A C 1
ATOM 2012 O O . ASP A 1 258 ? 8.968 14.196 4.405 1.00 96.81 258 ASP A O 1
ATOM 2016 N N . PHE A 1 259 ? 8.367 12.116 3.785 1.00 97.31 259 PHE A N 1
ATOM 2017 C CA . PHE A 1 259 ? 7.751 11.714 5.030 1.00 97.31 259 PHE A CA 1
ATOM 2018 C C . PHE A 1 259 ? 8.357 10.363 5.380 1.00 97.31 259 PHE A C 1
ATOM 2020 O O . PHE A 1 259 ? 7.955 9.344 4.831 1.00 97.31 259 PHE A O 1
ATOM 2027 N N . SER A 1 260 ? 9.326 10.374 6.297 1.00 95.75 260 SER A N 1
ATOM 2028 C CA . SER A 1 260 ? 9.908 9.160 6.871 1.00 95.75 260 SER A CA 1
ATOM 2029 C C . SER A 1 260 ? 10.407 8.173 5.805 1.00 95.75 260 SER A C 1
ATOM 2031 O O . SER A 1 260 ? 10.182 6.975 5.907 1.00 95.75 260 SER A O 1
ATOM 2033 N N . GLY A 1 261 ? 11.085 8.670 4.764 1.00 94.94 261 GLY A N 1
ATOM 2034 C CA . GLY A 1 261 ? 11.659 7.822 3.712 1.00 94.94 261 GLY A CA 1
ATOM 2035 C C . GLY A 1 261 ? 10.682 7.393 2.610 1.00 94.94 261 GLY A C 1
ATOM 2036 O O . GLY A 1 261 ? 11.082 6.663 1.700 1.00 94.94 261 GLY A O 1
ATOM 2037 N N . ALA A 1 262 ? 9.429 7.855 2.649 1.00 97.44 262 ALA A N 1
ATOM 2038 C CA . ALA A 1 262 ? 8.488 7.787 1.535 1.00 97.44 262 ALA A CA 1
ATOM 2039 C C . ALA A 1 262 ? 8.157 9.194 1.012 1.00 97.44 262 ALA A C 1
ATOM 2041 O O . ALA A 1 262 ? 8.041 10.156 1.771 1.00 97.44 262 ALA A O 1
ATOM 2042 N N . LEU A 1 263 ? 7.968 9.326 -0.300 1.00 98.00 263 LEU A N 1
ATOM 2043 C CA . LEU A 1 263 ? 7.555 10.579 -0.923 1.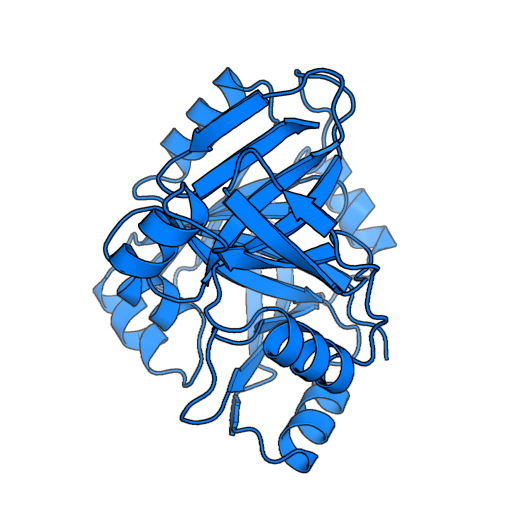00 98.00 263 LEU A CA 1
ATOM 2044 C C . LEU A 1 263 ? 6.034 10.739 -0.859 1.00 98.00 263 LEU A C 1
ATOM 2046 O O . LEU A 1 263 ? 5.286 9.857 -1.271 1.00 98.00 263 LEU A O 1
ATOM 2050 N N . TYR A 1 264 ? 5.575 11.889 -0.380 1.00 98.25 264 TYR A N 1
ATOM 2051 C CA . TYR A 1 264 ? 4.167 12.276 -0.404 1.00 98.25 264 TYR A CA 1
ATOM 2052 C C . TYR A 1 264 ? 4.036 13.418 -1.399 1.00 98.25 264 TYR A C 1
ATOM 2054 O O . TYR A 1 264 ? 4.559 14.515 -1.174 1.00 98.25 264 TYR A O 1
ATOM 2062 N N . ARG A 1 265 ? 3.391 13.136 -2.527 1.00 97.69 265 ARG A N 1
ATOM 2063 C CA . ARG A 1 265 ? 3.197 14.087 -3.617 1.00 97.69 265 ARG A CA 1
ATOM 2064 C C . ARG A 1 265 ? 1.753 14.556 -3.656 1.00 97.69 265 ARG A C 1
ATOM 2066 O O . ARG A 1 265 ? 0.835 13.751 -3.643 1.00 97.69 265 ARG A O 1
ATOM 2073 N N . PHE A 1 266 ? 1.580 15.857 -3.762 1.00 97.12 266 PHE A N 1
ATOM 2074 C CA . PHE A 1 266 ? 0.312 16.554 -3.875 1.00 97.12 266 PHE A CA 1
ATOM 2075 C C . PHE A 1 266 ? 0.297 17.206 -5.260 1.00 97.12 266 PHE A C 1
ATOM 2077 O O . PHE A 1 266 ? 1.258 17.907 -5.596 1.00 97.12 266 PHE A O 1
ATOM 2084 N N . GLU A 1 267 ? -0.717 16.919 -6.079 1.00 91.44 267 GLU A N 1
ATOM 2085 C CA . GLU A 1 267 ? -0.877 17.458 -7.444 1.00 91.44 267 GLU A CA 1
ATOM 2086 C C . GLU A 1 267 ? -2.235 18.100 -7.685 1.00 91.44 267 GLU A C 1
ATOM 2088 O O . GLU A 1 267 ? -3.226 17.583 -7.129 1.00 91.44 267 GLU A O 1
#

Secondary structure (DSSP, 8-state):
---EEEEEEEE-S-HHHHHHHHHHTT---EEEEEETTTTEEEEEEEETTEEEEEEEES-HHHHHHHTTSTT-HHHHHHHT-SSEEEEEEEE-S-HHHHHHHHHHTT-EEEEEEEEEEE-TTS-EEEEEEEEEE-TT--SPPPEEEEESS-HHHHHHHHHHTTSS---TT-S-EEEEEEEE-S-HHHHHHHHHHHHT-PBPPPEEETTTTEEEEEE--BTSEEEEEEESSSSHHHHHHHHH-SEEEEEEEE-SS-EEEEETTEEEEE-

Foldseek 3Di:
DAWFFQEWEWEDQDQVVVCVVCVVVLFDKAFDADPPQQQKGWIWGDQQRYIYTHMHGNDPVSLVVVLPQVQDPSVQNVVQVFTATRATEIEDACVVVLQVVLVVVVKDKDDQDKDWDADPVRDIWIKGKMGTDDPPDPPRHHIYMYTPDDSVVVRVVCVVVVNDDARRQGNKAWAAWEKQAQDQVVNLVVVCVSRVWDKDDWDADPQQQWIWTWTDHHRHIYIYTHHPDPGNSVVCCVPRNIGTAEIEMEHPDFDWDDDRRHIYTYD

Mean predicted aligned error: 3.09 Å

Nearest PDB structures (foldseek):
  3p8a-assembly2_B  TM=8.592E-01  e=3.616E-21  Staphylococcus aureus
  3oa4-assembly1_A-2  TM=7.388E-01  e=4.224E-07  Halalkalibacterium halodurans C-125
  6qh4-assembly1_C  TM=8.045E-01  e=1.381E-05  Homo sapiens
  6qh4-assembly1_A  TM=7.873E-01  e=2.089E-05  Homo sapiens
  3hdp-assembly1_A  TM=6.307E-01  e=2.640E-06  Clostridium acetobutylicum

Sequence (267 aa):
MSFLFDHFVHVVNDPQKAMERCEELGIHAVQGGKHVNLGTYNALSYFGLSYIEFIGVFSEQLANEAAKVDHGLIKSILDAKEDGAVRVALRSTDLQADAQRFASLGFEVNGPTDFSRTRPDGSIIKWKLLFIGREGISPELPFFIEWDESDEWRKKDLEKSNAIADHPIGDIALESIGFAVNNGAETAASWSELLDVELGTPFIDSELQAKGYPIRIAGGNLIFYEPTDNGKAASFLQSKGEKPFMVQFSSGERKTIDFSGALYRFE